Protein AF-A0A381R663-F1 (afdb_monomer_lite)

Radius of gyration: 41.01 Å; chains: 1; bounding box: 76×110×92 Å

Foldseek 3Di:
DVVLVVVLVVLLQVLQVVLLVVCQPPVFDDCQLAQDPVLLVVLLVVVLVVLVVQLVVLVVQLVVCVVVVDDPVSNVVSVVSNVVSVVVNVVSVVCVVVQDDFPPGRQDDGTCSDPSPVSGDVVSVVSVPDDDDDDDPVPVVVVVVVVVVVVVVCQQCDPPDPVSNVVCVVCVVVCVPPDDPPPDDPVNVVVSVVSSVVSSVNSSVVSCCVRVVVVDPCVVVPDPCVVCVVCPVVVVCCCCVPVVVVVVVVVVVCCVCPVVVVVVVVVVVVVVVVVVVVVLPPVDVVSVVVVVVVVVVVVVVVVVVVVPD

Organism: NCBI:txid408172

Sequence (309 aa):
PLLWAVGLVTAVLTAFYMTRQVVLTFFGRGRFADPRPAEVEAAWEARLAEVDATVEAAEQTVAAETDNGQPAEGLEAAEQALAVARAEQATLRTAADARPEPSGLALEAAPDVGPVADALPAEVAVRAEHHPHESPRSMTLPLVVLAALSMVGGLVQLPFSSTTKRLEHWLEPTLFHNEVHLTIGAGTLWILAVVAVLGGVVGIGVAVAAYAARRVDHRLFEQPVLADAWRLDRAVSRFMGGLGRAGFEAVARFDEAVVDGAVDGVATLVRKEAGLLRRFHNGLVRTYAVGIGVGAVGLVAWFLSRSSF

pLDDT: mean 87.42, std 9.07, range [55.03, 97.19]

Secondary structure (DSSP, 8-state):
-HHHHHHHHHHHHHHHHHHHHHIIIIISPP-TTSPPHHHHHHHHHHHHHHHHHHHHHHHHHHHHHHHTT--HHHHHHHHHHHHHHHHHHHHHHHHHHTPPPPPSSTTSSS---GGGGGGS-HHHHHHHH----PPPHHHHHHHHHHHHHHHHHHHHT-TT-GGG-HHHHHHGGGTTT--------HHHHHHHHHHHHHHHHHHHHHHIIIIIS--S-GGGT--HHHHTGGGHHHHHHHIIIIIIHHHHHHHHHHIIIIIIHHHHHHHHHHHHHHHHHHHH--S-HHHHHHHHHHHHHHHHHHHHHHH--

Structure (mmCIF, N/CA/C/O backbone):
data_AF-A0A381R663-F1
#
_entry.id   AF-A0A381R663-F1
#
loop_
_atom_site.group_PDB
_atom_site.id
_atom_site.type_symbol
_atom_site.label_atom_id
_atom_site.label_alt_id
_atom_site.label_comp_id
_atom_site.label_asym_id
_atom_site.label_entity_id
_atom_site.label_seq_id
_atom_site.pdbx_PDB_ins_code
_atom_site.Cartn_x
_atom_site.Cartn_y
_atom_site.Cartn_z
_atom_site.occupancy
_atom_site.B_iso_or_equiv
_atom_site.auth_seq_id
_atom_site.auth_comp_id
_atom_site.auth_asym_id
_atom_site.auth_atom_id
_atom_site.pdbx_PDB_model_num
ATOM 1 N N . PRO A 1 1 ? 5.694 19.074 -28.918 1.00 78.38 1 PRO A N 1
ATOM 2 C CA . PRO A 1 1 ? 5.176 19.975 -27.851 1.00 78.38 1 PRO A CA 1
ATOM 3 C C . PRO A 1 1 ? 4.533 19.203 -26.688 1.00 78.38 1 PRO A C 1
ATOM 5 O O . PRO A 1 1 ? 4.872 19.474 -25.545 1.00 78.38 1 PRO A O 1
ATOM 8 N N . LEU A 1 2 ? 3.669 18.216 -26.973 1.00 89.50 2 LEU A N 1
ATOM 9 C CA . LEU A 1 2 ? 2.982 17.424 -25.943 1.00 89.50 2 LEU A CA 1
ATOM 10 C C . LEU A 1 2 ? 3.947 16.690 -24.997 1.00 89.50 2 LEU A C 1
ATOM 12 O O . LEU A 1 2 ? 3.818 16.819 -23.789 1.00 89.50 2 LEU A O 1
ATOM 16 N N . LEU A 1 3 ? 4.958 15.996 -25.533 1.00 86.44 3 LEU A N 1
ATOM 17 C CA . LEU A 1 3 ? 5.951 15.274 -24.721 1.00 86.44 3 LEU A CA 1
ATOM 18 C C . LEU A 1 3 ? 6.711 16.189 -23.747 1.00 86.44 3 LEU A C 1
ATOM 20 O O . LEU A 1 3 ? 6.969 15.801 -22.614 1.00 86.44 3 LEU A O 1
ATOM 24 N N . TRP A 1 4 ? 7.020 17.419 -24.163 1.00 84.06 4 TRP A N 1
ATOM 25 C CA . TRP A 1 4 ? 7.682 18.406 -23.305 1.00 84.06 4 TRP A CA 1
ATOM 26 C C . TRP A 1 4 ? 6.771 18.898 -22.181 1.00 84.06 4 TRP A C 1
ATOM 28 O O . TRP A 1 4 ? 7.217 19.033 -21.046 1.00 84.06 4 TRP A O 1
ATOM 38 N N . ALA A 1 5 ? 5.489 19.121 -22.482 1.00 88.19 5 ALA A N 1
ATOM 39 C CA . ALA A 1 5 ? 4.499 19.467 -21.468 1.00 88.19 5 ALA A CA 1
ATOM 40 C C . ALA A 1 5 ? 4.319 18.323 -20.459 1.00 88.19 5 ALA A C 1
ATOM 42 O O . ALA A 1 5 ? 4.321 18.571 -19.257 1.00 88.19 5 ALA A O 1
ATOM 43 N N . VAL A 1 6 ? 4.247 17.075 -20.936 1.00 92.88 6 VAL A N 1
ATOM 44 C CA . VAL A 1 6 ? 4.206 15.884 -20.076 1.00 92.88 6 VAL A CA 1
ATOM 45 C C . VAL A 1 6 ? 5.443 15.830 -19.183 1.00 92.88 6 VAL A C 1
ATOM 47 O O . VAL A 1 6 ? 5.293 15.737 -17.973 1.00 92.88 6 VAL A O 1
ATOM 50 N N . GLY A 1 7 ? 6.648 15.979 -19.741 1.00 90.00 7 GLY A N 1
ATOM 51 C CA . GLY A 1 7 ? 7.889 15.975 -18.961 1.00 90.00 7 GLY A CA 1
ATOM 52 C C . GLY A 1 7 ? 7.934 17.065 -17.886 1.00 90.00 7 GLY A C 1
ATOM 53 O O . GLY A 1 7 ? 8.331 16.791 -16.755 1.00 90.00 7 GLY A O 1
ATOM 54 N N . LEU A 1 8 ? 7.470 18.279 -18.201 1.00 91.56 8 LEU A N 1
ATOM 55 C CA . LEU A 1 8 ? 7.374 19.368 -17.226 1.00 91.56 8 LEU A CA 1
ATOM 56 C C . LEU A 1 8 ? 6.389 19.035 -16.099 1.00 91.56 8 LEU A C 1
ATOM 58 O O . LEU A 1 8 ? 6.730 19.185 -14.928 1.00 91.56 8 LEU A O 1
ATOM 62 N N . VAL A 1 9 ? 5.192 18.552 -16.441 1.00 93.88 9 VAL A N 1
ATOM 63 C CA . VAL A 1 9 ? 4.183 18.131 -15.457 1.00 93.88 9 VAL A CA 1
ATOM 64 C C . VAL A 1 9 ? 4.737 17.019 -14.569 1.00 93.88 9 VAL A C 1
ATOM 66 O O . VAL A 1 9 ? 4.636 17.104 -13.348 1.00 93.88 9 VAL A O 1
ATOM 69 N N . THR A 1 10 ? 5.390 16.016 -15.156 1.00 93.12 10 THR A N 1
ATOM 70 C CA . THR A 1 10 ? 6.042 14.934 -14.414 1.00 93.12 10 THR A CA 1
ATOM 71 C C . THR A 1 10 ? 7.112 15.470 -13.468 1.00 93.12 10 THR A C 1
ATOM 73 O O . THR A 1 10 ? 7.153 15.040 -12.319 1.00 93.12 10 THR A O 1
ATOM 76 N N . ALA A 1 11 ? 7.943 16.426 -13.891 1.00 92.75 11 ALA A N 1
ATOM 77 C CA . ALA A 1 11 ? 8.962 17.029 -13.034 1.00 92.75 11 ALA A CA 1
ATOM 78 C C . ALA A 1 11 ? 8.348 17.782 -11.841 1.00 92.75 11 ALA A C 1
ATOM 80 O O . ALA A 1 11 ? 8.788 17.585 -10.708 1.00 92.75 11 ALA A O 1
ATOM 81 N N . VAL A 1 12 ? 7.297 18.582 -12.071 1.00 95.50 12 VAL A N 1
ATOM 82 C CA . VAL A 1 12 ? 6.577 19.296 -11.000 1.00 95.50 12 VAL A CA 1
ATOM 83 C C . VAL A 1 12 ? 5.962 18.312 -10.007 1.00 95.50 12 VAL A C 1
ATOM 85 O O . VAL A 1 12 ? 6.152 18.462 -8.801 1.00 95.50 12 VAL A O 1
ATOM 88 N N . LEU A 1 13 ? 5.267 17.282 -10.501 1.00 94.00 13 LEU A N 1
ATOM 89 C CA . LEU A 1 13 ? 4.664 16.248 -9.659 1.00 94.00 13 LEU A CA 1
ATOM 90 C C . LEU A 1 13 ? 5.725 15.474 -8.873 1.00 94.00 13 LEU A C 1
ATOM 92 O O . LEU A 1 13 ? 5.552 15.244 -7.681 1.00 94.00 13 LEU A O 1
ATOM 96 N N . THR A 1 14 ? 6.840 15.116 -9.512 1.00 94.62 14 THR A N 1
ATOM 97 C CA . THR A 1 14 ? 7.948 14.409 -8.856 1.00 94.62 14 THR A CA 1
ATOM 98 C C . THR A 1 14 ? 8.511 15.245 -7.715 1.00 94.62 14 THR A C 1
ATOM 100 O O . THR A 1 14 ? 8.628 14.756 -6.595 1.00 94.62 14 THR A O 1
ATOM 103 N N . ALA A 1 15 ? 8.804 16.521 -7.970 1.00 96.12 15 ALA A N 1
ATOM 104 C CA . ALA A 1 15 ? 9.295 17.432 -6.947 1.00 96.12 15 ALA A CA 1
ATOM 105 C C . ALA A 1 15 ? 8.288 17.578 -5.793 1.00 96.12 15 ALA A C 1
ATOM 107 O O . ALA A 1 15 ? 8.661 17.422 -4.633 1.00 96.12 15 ALA A O 1
ATOM 108 N N . PHE A 1 16 ? 7.004 17.774 -6.107 1.00 95.75 16 PHE A N 1
ATOM 109 C CA . PHE A 1 16 ? 5.931 17.858 -5.117 1.00 95.75 16 PHE A CA 1
ATOM 110 C C . PHE A 1 16 ? 5.843 16.601 -4.235 1.00 95.75 16 PHE A C 1
ATOM 112 O O . PHE A 1 16 ? 5.869 16.709 -3.009 1.00 95.75 16 PHE A O 1
ATOM 119 N N . TYR A 1 17 ? 5.785 15.403 -4.827 1.00 92.75 17 TYR A N 1
ATOM 120 C CA . TYR A 1 17 ? 5.630 14.154 -4.072 1.00 92.75 17 TYR A CA 1
ATOM 121 C C . TYR A 1 17 ? 6.888 13.764 -3.289 1.00 92.75 17 TYR A C 1
ATOM 123 O O . TYR A 1 17 ? 6.767 13.289 -2.159 1.00 92.75 17 TYR A O 1
ATOM 131 N N . MET A 1 18 ? 8.087 14.021 -3.823 1.00 95.81 18 MET A N 1
ATOM 132 C CA . MET A 1 18 ? 9.336 13.798 -3.086 1.00 95.81 18 MET A CA 1
ATOM 133 C C . MET A 1 18 ? 9.442 14.741 -1.885 1.00 95.81 18 MET A C 1
ATOM 135 O O . MET A 1 18 ? 9.766 14.305 -0.781 1.00 95.81 18 MET A O 1
ATOM 139 N N . THR A 1 19 ? 9.097 16.022 -2.053 1.00 95.38 19 THR A N 1
ATOM 140 C CA . THR A 1 19 ? 9.050 16.969 -0.933 1.00 95.38 19 THR A CA 1
ATOM 141 C C . THR A 1 19 ? 7.975 16.595 0.077 1.00 95.38 19 THR A C 1
ATOM 143 O O . THR A 1 19 ? 8.258 16.609 1.270 1.00 95.38 19 THR A O 1
ATOM 146 N N . ARG A 1 20 ? 6.778 16.190 -0.365 1.00 92.56 20 ARG A N 1
ATOM 147 C CA . ARG A 1 20 ? 5.730 15.657 0.519 1.00 92.56 20 ARG A CA 1
ATOM 148 C C . ARG A 1 20 ? 6.262 14.499 1.361 1.00 92.56 20 ARG A C 1
ATOM 150 O O . ARG A 1 20 ? 6.069 14.505 2.571 1.00 92.56 20 ARG A O 1
ATOM 157 N N . GLN A 1 21 ? 6.946 13.529 0.751 1.00 91.50 21 GLN A N 1
ATOM 158 C CA . GLN A 1 21 ? 7.517 12.391 1.473 1.00 91.50 21 GLN A CA 1
ATOM 159 C C . GLN A 1 21 ? 8.533 12.844 2.528 1.00 91.50 21 GLN A C 1
ATOM 161 O O . GLN A 1 21 ? 8.458 12.398 3.671 1.00 91.50 21 GLN A O 1
ATOM 166 N N . VAL A 1 22 ? 9.448 13.752 2.179 1.00 92.50 22 VAL A N 1
ATOM 167 C CA . VAL A 1 22 ? 10.440 14.300 3.121 1.00 92.50 22 VAL A CA 1
ATOM 168 C C . VAL A 1 22 ? 9.756 15.035 4.273 1.00 92.50 22 VAL A C 1
ATOM 170 O O . VAL A 1 22 ? 10.073 14.778 5.433 1.00 92.50 22 VAL A O 1
ATOM 173 N N . VAL A 1 23 ? 8.788 15.904 3.972 1.00 90.81 23 VAL A N 1
ATOM 174 C CA . VAL A 1 23 ? 8.034 16.656 4.982 1.00 90.81 23 VAL A CA 1
ATOM 175 C C . VAL A 1 23 ? 7.303 15.711 5.926 1.00 90.81 23 VAL A C 1
ATOM 177 O O . VAL A 1 23 ? 7.474 15.823 7.133 1.00 90.81 23 VAL A O 1
ATOM 180 N N . LEU A 1 24 ? 6.557 14.738 5.403 1.00 86.75 24 LEU A N 1
ATOM 181 C CA . LEU A 1 24 ? 5.811 13.789 6.230 1.00 86.75 24 LEU A CA 1
ATOM 182 C C . LEU A 1 24 ? 6.717 12.880 7.070 1.00 86.75 24 LEU A C 1
ATOM 184 O O . LEU A 1 24 ? 6.331 12.506 8.171 1.00 86.75 24 LEU A O 1
ATOM 188 N N . THR A 1 25 ? 7.905 12.532 6.569 1.00 86.44 25 THR A N 1
ATOM 189 C CA . THR A 1 25 ? 8.815 11.601 7.257 1.00 86.44 25 THR A CA 1
ATOM 190 C C . THR A 1 25 ? 9.640 12.288 8.343 1.00 86.44 25 THR A C 1
ATOM 192 O O . THR A 1 25 ? 9.803 11.726 9.421 1.00 86.44 25 THR A O 1
ATOM 195 N N . PHE A 1 26 ? 10.171 13.484 8.069 1.00 86.12 26 PHE A N 1
ATOM 196 C CA . PHE A 1 26 ? 11.136 14.150 8.954 1.00 86.12 26 PHE A CA 1
ATOM 197 C C . PHE A 1 26 ? 10.559 15.330 9.734 1.00 86.12 26 PHE A C 1
ATOM 199 O O . PHE A 1 26 ? 11.047 15.637 10.816 1.00 86.12 26 PHE A O 1
ATOM 206 N N . PHE A 1 27 ? 9.544 16.002 9.190 1.00 84.81 27 PHE A N 1
ATOM 207 C CA . PHE A 1 27 ? 8.949 17.204 9.785 1.00 84.81 27 PHE A CA 1
ATOM 208 C C . PHE A 1 27 ? 7.501 16.984 10.254 1.00 84.81 27 PHE A C 1
ATOM 210 O O . PHE A 1 27 ? 6.912 17.870 10.872 1.00 84.81 27 PHE A O 1
ATOM 217 N N . GLY A 1 28 ? 6.917 15.824 9.946 1.00 79.12 28 GLY A N 1
ATOM 218 C CA . GLY A 1 28 ? 5.598 15.403 10.406 1.00 79.12 28 GLY A CA 1
ATOM 219 C C . GLY A 1 28 ? 5.619 14.869 11.838 1.00 79.12 28 GLY A C 1
ATOM 220 O O . GLY A 1 28 ? 6.676 14.688 12.446 1.00 79.12 28 GLY A O 1
ATOM 221 N N . ARG A 1 29 ? 4.433 14.588 12.389 1.00 82.38 29 ARG A N 1
ATOM 222 C CA . ARG A 1 29 ? 4.320 13.947 13.702 1.00 82.38 29 ARG A CA 1
ATOM 223 C C . ARG A 1 29 ? 4.764 12.485 13.604 1.00 82.38 29 ARG A C 1
ATOM 225 O O . ARG A 1 29 ? 4.356 11.759 12.698 1.00 82.38 29 ARG A O 1
ATOM 232 N N . GLY A 1 30 ? 5.562 12.031 14.569 1.00 76.81 30 GLY A N 1
ATOM 233 C CA . GLY A 1 30 ? 5.900 10.617 14.705 1.00 76.81 30 GLY A CA 1
ATOM 234 C C . GLY A 1 30 ? 4.651 9.778 14.986 1.00 76.81 30 GLY A C 1
ATOM 235 O O . GLY A 1 30 ? 3.985 9.991 15.994 1.00 76.81 30 GLY A O 1
ATOM 236 N N . ARG A 1 31 ? 4.350 8.826 14.096 1.00 78.06 31 ARG A N 1
ATOM 237 C CA . ARG A 1 31 ? 3.174 7.933 14.167 1.00 78.06 31 ARG A CA 1
ATOM 238 C C . ARG A 1 31 ? 3.458 6.543 14.744 1.00 78.06 31 ARG A C 1
ATOM 240 O O . ARG A 1 31 ? 2.600 5.672 14.722 1.00 78.06 31 ARG A O 1
ATOM 247 N N . PHE A 1 32 ? 4.692 6.284 15.171 1.00 78.19 32 PHE A N 1
ATOM 248 C CA . PHE A 1 32 ? 5.136 4.940 15.570 1.00 78.19 32 PHE A CA 1
ATOM 249 C C . PHE A 1 32 ? 4.367 4.392 16.785 1.00 78.19 32 PHE A C 1
ATOM 251 O O . PHE A 1 32 ? 4.173 3.180 16.899 1.00 78.19 32 PHE A O 1
ATOM 258 N N . ALA A 1 33 ? 3.898 5.293 17.647 1.00 81.69 33 ALA A N 1
ATOM 259 C CA . ALA A 1 33 ? 3.114 4.993 18.836 1.00 81.69 33 ALA A CA 1
ATOM 260 C C . ALA A 1 33 ? 1.595 5.063 18.611 1.00 81.69 33 ALA A C 1
ATOM 262 O O . ALA A 1 33 ? 0.839 4.782 19.535 1.00 81.69 33 ALA A O 1
ATOM 263 N N . ASP A 1 34 ? 1.137 5.429 17.410 1.00 85.75 34 ASP A N 1
ATOM 264 C CA . ASP A 1 34 ? -0.294 5.577 17.173 1.00 85.75 34 ASP A CA 1
ATOM 265 C C . ASP A 1 34 ? -1.001 4.209 17.226 1.00 85.75 34 ASP A C 1
ATOM 267 O O . ASP A 1 34 ? -0.476 3.212 16.694 1.00 85.75 34 ASP A O 1
ATOM 271 N N . PRO A 1 35 ? -2.205 4.157 17.824 1.00 85.75 35 PRO A N 1
ATOM 272 C CA . PRO A 1 35 ? -3.111 3.025 17.694 1.00 85.75 35 PRO A CA 1
ATOM 273 C C . PRO A 1 35 ? -3.382 2.740 16.216 1.00 85.75 35 PRO A C 1
ATOM 275 O O . PRO A 1 35 ? -3.712 3.640 15.438 1.00 85.75 35 PRO A O 1
ATOM 278 N N . ARG A 1 36 ? -3.229 1.483 15.799 1.00 85.88 36 ARG A N 1
ATOM 279 C CA . ARG A 1 36 ? -3.566 1.081 14.428 1.00 85.88 36 ARG A CA 1
ATOM 280 C C . ARG A 1 36 ? -5.089 1.036 14.278 1.00 85.88 36 ARG A C 1
ATOM 282 O O . ARG A 1 36 ? -5.762 0.679 15.239 1.00 85.88 36 ARG A O 1
ATOM 289 N N . PRO A 1 37 ? -5.648 1.268 13.076 1.00 84.19 37 PRO A N 1
ATOM 290 C CA . PRO A 1 37 ? -7.098 1.223 12.871 1.00 84.19 37 PRO A CA 1
ATOM 291 C C . PRO A 1 37 ? -7.751 -0.076 13.363 1.00 84.19 37 PRO A C 1
ATOM 293 O O . PRO A 1 37 ? -8.790 -0.033 14.001 1.00 84.19 37 PRO A O 1
ATOM 296 N N . ALA A 1 38 ? -7.098 -1.222 13.149 1.00 86.12 38 ALA A N 1
ATOM 297 C CA . ALA A 1 38 ? -7.589 -2.513 13.632 1.00 86.12 38 ALA A CA 1
ATOM 298 C C . ALA A 1 38 ? -7.547 -2.658 15.166 1.00 86.12 38 ALA A C 1
ATOM 300 O O . ALA A 1 38 ? -8.394 -3.334 15.733 1.00 86.12 38 ALA A O 1
ATOM 301 N N . GLU A 1 39 ? -6.573 -2.033 15.837 1.00 88.62 39 GLU A N 1
ATOM 302 C CA . GLU A 1 39 ? -6.476 -2.038 17.306 1.00 88.62 39 GLU A CA 1
ATOM 303 C C . GLU A 1 39 ? -7.571 -1.159 17.919 1.00 88.62 39 GLU A C 1
ATOM 305 O O . GLU A 1 39 ? -8.159 -1.525 18.930 1.00 88.62 39 GLU A O 1
ATOM 310 N N . VAL A 1 40 ? -7.866 -0.025 17.276 1.00 88.31 40 VAL A N 1
ATOM 311 C CA . VAL A 1 40 ? -8.973 0.860 17.655 1.00 88.31 40 VAL A CA 1
ATOM 312 C C . VAL A 1 40 ? -10.312 0.159 17.439 1.00 88.31 40 VAL A C 1
ATOM 314 O O . VAL A 1 40 ? -11.149 0.191 18.334 1.00 88.31 40 VAL A O 1
ATOM 317 N N . GLU A 1 41 ? -10.506 -0.516 16.302 1.00 88.69 41 GLU A N 1
ATOM 318 C CA . GLU A 1 41 ? -11.746 -1.256 16.035 1.00 88.69 41 GLU A CA 1
ATOM 319 C C . GLU A 1 41 ? -11.953 -2.384 17.047 1.00 88.69 41 GLU A C 1
ATOM 321 O O . GLU A 1 41 ? -13.025 -2.488 17.633 1.00 88.69 41 GLU A O 1
ATOM 326 N N . ALA A 1 42 ? -10.908 -3.162 17.340 1.00 89.94 42 ALA A N 1
ATOM 327 C CA . ALA A 1 42 ? -10.975 -4.207 18.356 1.00 89.94 42 ALA A CA 1
ATOM 328 C C . ALA A 1 42 ? -11.286 -3.644 19.756 1.00 89.94 42 ALA A C 1
ATOM 330 O O . ALA A 1 42 ? -12.037 -4.261 20.508 1.00 89.94 42 ALA A O 1
ATOM 331 N N . ALA A 1 43 ? -10.747 -2.471 20.109 1.00 91.06 43 ALA A N 1
ATOM 332 C CA . ALA A 1 43 ? -11.055 -1.804 21.375 1.00 91.06 43 ALA A CA 1
ATOM 333 C C . ALA A 1 43 ? -12.522 -1.338 21.441 1.00 91.06 43 ALA A C 1
ATOM 335 O O . ALA A 1 43 ? -13.162 -1.475 22.484 1.00 91.06 43 ALA A O 1
ATOM 336 N N . TRP A 1 44 ? -13.078 -0.843 20.330 1.00 91.25 44 TRP A N 1
ATOM 337 C CA . TRP A 1 44 ? -14.505 -0.527 20.216 1.00 91.25 44 TRP A CA 1
ATOM 338 C C . TRP A 1 44 ? -15.389 -1.765 20.332 1.00 91.25 44 TRP A C 1
ATOM 340 O O . TRP A 1 44 ? -16.336 -1.749 21.115 1.00 91.25 44 TRP A O 1
ATOM 350 N N . GLU A 1 45 ? -15.071 -2.840 19.610 1.00 91.44 45 GLU A N 1
ATOM 351 C CA . GLU A 1 45 ? -15.800 -4.110 19.690 1.00 91.44 45 GLU A CA 1
ATOM 352 C C . GLU A 1 45 ? -15.785 -4.671 21.117 1.00 91.44 45 GLU A C 1
ATOM 354 O O . GLU A 1 45 ? -16.831 -5.044 21.647 1.00 91.44 45 GLU A O 1
ATOM 359 N N . ALA A 1 46 ? -14.620 -4.665 21.772 1.00 92.00 46 ALA A N 1
ATOM 360 C CA . ALA A 1 46 ? -14.473 -5.128 23.146 1.00 92.00 46 ALA A CA 1
ATOM 361 C C . ALA A 1 46 ? -15.286 -4.277 24.133 1.00 92.00 46 ALA A C 1
ATOM 363 O O . ALA A 1 46 ? -15.997 -4.829 24.973 1.00 92.00 46 ALA A O 1
ATOM 364 N N . ARG A 1 47 ? -15.229 -2.943 24.018 1.00 93.06 47 ARG A N 1
ATOM 365 C CA . ARG A 1 47 ? -15.955 -2.042 24.922 1.00 93.06 47 ARG A CA 1
ATOM 366 C C . ARG A 1 47 ? -17.469 -2.119 24.723 1.00 93.06 47 ARG A C 1
ATOM 368 O O . ARG A 1 47 ? -18.211 -2.078 25.700 1.00 93.06 47 ARG A O 1
ATOM 375 N N . LEU A 1 48 ? -17.938 -2.261 23.482 1.00 93.44 48 LEU A N 1
ATOM 376 C CA . LEU A 1 48 ? -19.358 -2.472 23.189 1.00 93.44 48 LEU A CA 1
ATOM 377 C C . LEU A 1 48 ? -19.850 -3.810 23.750 1.00 93.44 48 LEU A C 1
ATOM 379 O O . LEU A 1 48 ? -20.901 -3.841 24.383 1.00 93.44 48 LEU A O 1
ATOM 383 N N . ALA A 1 49 ? -19.074 -4.886 23.590 1.00 93.88 49 ALA A N 1
ATOM 384 C CA . ALA A 1 49 ? -19.408 -6.192 24.154 1.00 93.88 49 ALA A CA 1
ATOM 385 C C . ALA A 1 49 ? -19.455 -6.172 25.692 1.00 93.88 49 ALA A C 1
ATOM 387 O O . ALA A 1 49 ? -20.338 -6.783 26.289 1.00 93.88 49 ALA A O 1
ATOM 388 N N . GLU A 1 50 ? -18.535 -5.449 26.338 1.00 93.81 50 GLU A N 1
ATOM 389 C CA . GLU A 1 50 ? -18.529 -5.271 27.791 1.00 93.81 50 GLU A CA 1
ATOM 390 C C . GLU A 1 50 ? -19.796 -4.557 28.273 1.00 93.81 50 GLU A C 1
ATOM 392 O O . GLU A 1 50 ? -20.452 -5.034 29.195 1.00 93.81 50 GLU A O 1
ATOM 397 N N . VAL A 1 51 ? -20.175 -3.445 27.635 1.00 94.75 51 VAL A N 1
ATOM 398 C CA . VAL A 1 51 ? -21.370 -2.685 28.028 1.00 94.75 51 VAL A CA 1
ATOM 399 C C . VAL A 1 51 ? -22.667 -3.440 27.709 1.00 94.75 51 VAL A C 1
ATOM 401 O O . VAL A 1 51 ? -23.631 -3.368 28.468 1.00 94.75 51 VAL A O 1
ATOM 404 N N . ASP A 1 52 ? -22.709 -4.210 26.623 1.00 95.75 52 ASP A N 1
ATOM 405 C CA . ASP A 1 52 ? -23.845 -5.092 26.344 1.00 95.75 52 ASP A CA 1
ATOM 406 C C . ASP A 1 52 ? -23.980 -6.175 27.435 1.00 95.75 52 ASP A C 1
ATOM 408 O O . ASP A 1 52 ? -25.086 -6.425 27.918 1.00 95.75 52 ASP A O 1
ATOM 412 N N . ALA A 1 53 ? -22.862 -6.741 27.904 1.00 95.19 53 ALA A N 1
ATOM 413 C CA . ALA A 1 53 ? -22.853 -7.706 29.001 1.00 95.19 53 ALA A CA 1
ATOM 414 C C . ALA A 1 53 ? -23.244 -7.088 30.358 1.00 95.19 53 ALA A C 1
ATOM 416 O O . ALA A 1 53 ? -23.920 -7.748 31.150 1.00 95.19 53 ALA A O 1
ATOM 417 N N . THR A 1 54 ? -22.865 -5.834 30.651 1.00 95.62 54 THR A N 1
ATOM 418 C CA . THR A 1 54 ? -23.291 -5.159 31.895 1.00 95.62 54 THR A CA 1
ATOM 419 C C . THR A 1 54 ? -24.789 -4.876 31.904 1.00 95.62 54 THR A C 1
ATOM 421 O O . THR A 1 54 ? -25.428 -5.046 32.944 1.00 95.62 54 THR A O 1
ATOM 424 N N . VAL A 1 55 ? -25.372 -4.506 30.758 1.00 96.56 55 VAL A N 1
ATOM 425 C CA . VAL A 1 55 ? -26.828 -4.367 30.613 1.00 96.56 55 VAL A CA 1
ATOM 426 C C . VAL A 1 55 ? -27.517 -5.717 30.798 1.00 96.56 55 VAL A C 1
ATOM 428 O O . VAL A 1 55 ? -28.451 -5.796 31.591 1.00 96.56 55 VAL A O 1
ATOM 431 N N . GLU A 1 56 ? -27.044 -6.784 30.147 1.00 96.06 56 GLU A N 1
ATOM 432 C CA . GLU A 1 56 ? -27.630 -8.126 30.284 1.00 96.06 56 GLU A CA 1
ATOM 433 C C . GLU A 1 56 ? -27.586 -8.625 31.741 1.00 96.06 56 GLU A C 1
ATOM 435 O O . GLU A 1 56 ? -28.587 -9.110 32.270 1.00 96.06 56 GLU A O 1
ATOM 440 N N . ALA A 1 57 ? -26.459 -8.439 32.436 1.00 95.12 57 ALA A N 1
ATOM 441 C CA . ALA A 1 57 ? -26.324 -8.790 33.849 1.00 95.12 57 ALA A CA 1
ATOM 442 C C . ALA A 1 57 ? -27.270 -7.976 34.754 1.00 95.12 57 ALA A C 1
ATOM 444 O O . ALA A 1 57 ? -27.861 -8.517 35.696 1.00 95.12 57 ALA A O 1
ATOM 445 N N . ALA A 1 58 ? -27.453 -6.684 34.467 1.00 94.12 58 ALA A N 1
ATOM 446 C CA . ALA A 1 58 ? -28.398 -5.840 35.192 1.00 94.12 58 ALA A CA 1
ATOM 447 C C . ALA A 1 58 ? -29.858 -6.259 34.930 1.00 94.12 58 ALA A C 1
ATOM 449 O O . ALA A 1 58 ? -30.654 -6.309 35.867 1.00 94.12 58 ALA A O 1
ATOM 450 N N . GLU A 1 59 ? -30.211 -6.637 33.696 1.00 95.06 59 GLU A N 1
ATOM 451 C CA . GLU A 1 59 ? -31.539 -7.166 33.348 1.00 95.06 59 GLU A CA 1
ATOM 452 C C . GLU A 1 59 ? -31.839 -8.483 34.071 1.00 95.06 59 GLU A C 1
ATOM 454 O O . GLU A 1 59 ? -32.928 -8.645 34.625 1.00 95.06 59 GLU A O 1
ATOM 459 N N . GLN A 1 60 ? -30.865 -9.396 34.135 1.00 93.62 60 GLN A N 1
ATOM 460 C CA . GLN A 1 60 ? -30.980 -10.644 34.895 1.00 93.62 60 GLN A CA 1
ATOM 461 C C . GLN A 1 60 ? -31.171 -10.385 36.396 1.00 93.62 60 GLN A C 1
ATOM 463 O O . GLN A 1 60 ? -31.962 -11.073 37.040 1.00 93.62 60 GLN A O 1
ATOM 468 N N . THR A 1 61 ? -30.495 -9.372 36.946 1.00 91.81 61 THR A N 1
ATOM 469 C CA . THR A 1 61 ? -30.631 -8.983 38.359 1.00 91.81 61 THR A CA 1
ATOM 470 C C . THR A 1 61 ? -32.034 -8.447 38.655 1.00 91.81 61 THR A C 1
ATOM 472 O O . THR A 1 61 ? -32.668 -8.896 39.606 1.00 91.81 61 THR A O 1
ATOM 475 N N . VAL A 1 62 ? -32.567 -7.556 37.809 1.00 91.75 62 VAL A N 1
ATOM 476 C CA . VAL A 1 62 ? -33.949 -7.053 37.938 1.00 91.75 62 VAL A CA 1
ATOM 477 C C . VAL A 1 62 ? -34.965 -8.196 37.838 1.00 91.75 62 VAL A C 1
ATOM 479 O O . VAL A 1 62 ? -35.899 -8.262 38.638 1.00 91.75 62 VAL A O 1
ATOM 482 N N . ALA A 1 6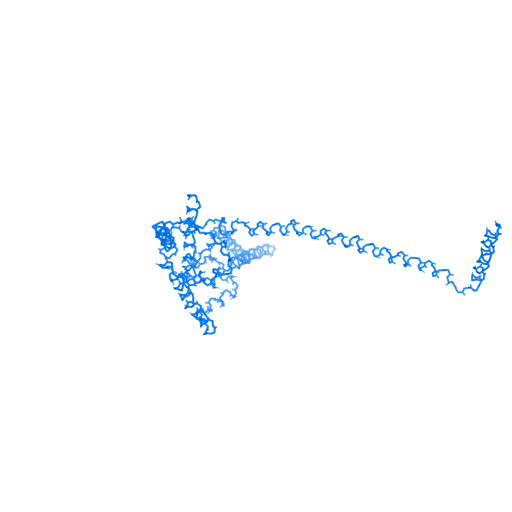3 ? -34.778 -9.126 36.895 1.00 90.94 63 ALA A N 1
ATOM 483 C CA . ALA A 1 63 ? -35.652 -10.287 36.747 1.00 90.94 63 ALA A CA 1
ATOM 484 C C . ALA A 1 63 ? -35.633 -11.191 37.994 1.00 90.94 63 ALA A C 1
ATOM 486 O O . ALA A 1 63 ? -36.693 -11.619 38.449 1.00 90.94 63 ALA A O 1
ATOM 487 N N . ALA A 1 64 ? -34.454 -11.435 38.574 1.00 88.62 64 ALA A N 1
ATOM 488 C CA . ALA A 1 64 ? -34.299 -12.246 39.780 1.00 88.62 64 ALA A CA 1
ATOM 489 C C . ALA A 1 64 ? -34.961 -11.609 41.015 1.00 88.62 64 ALA A C 1
ATOM 491 O O . ALA A 1 64 ? -35.677 -12.294 41.744 1.00 88.62 64 ALA A O 1
ATOM 492 N N . GLU A 1 65 ? -34.775 -10.304 41.229 1.00 86.38 65 GLU A N 1
ATOM 493 C CA . GLU A 1 65 ? -35.403 -9.567 42.339 1.00 86.38 65 GLU A CA 1
ATOM 494 C C . GLU A 1 65 ? -36.936 -9.518 42.200 1.00 86.38 65 GLU A C 1
ATOM 496 O O . GLU A 1 65 ? -37.660 -9.611 43.196 1.00 86.38 65 GLU A O 1
ATOM 501 N N . THR A 1 66 ? -37.438 -9.445 40.960 1.00 85.81 66 THR A N 1
ATOM 502 C CA . THR A 1 66 ? -38.878 -9.486 40.652 1.00 85.81 66 THR A CA 1
ATOM 503 C C . THR A 1 66 ? -39.494 -10.851 40.979 1.00 85.81 66 THR A C 1
ATOM 505 O O . THR A 1 66 ? -40.586 -10.909 41.545 1.00 85.81 66 THR A O 1
ATOM 508 N N . ASP A 1 67 ? -38.807 -11.949 40.645 1.00 84.56 67 ASP A N 1
ATOM 509 C CA . ASP A 1 67 ? -39.303 -13.321 40.850 1.00 84.56 67 ASP A CA 1
ATOM 510 C C . ASP A 1 67 ? -39.211 -13.770 42.324 1.00 84.56 67 ASP A C 1
ATOM 512 O O . ASP A 1 67 ? -40.092 -14.462 42.832 1.00 84.56 67 ASP A O 1
ATOM 516 N N . ASN A 1 68 ? -38.187 -13.315 43.057 1.00 77.75 68 ASN A N 1
ATOM 517 C CA . ASN A 1 68 ? -37.969 -13.677 44.464 1.00 77.75 68 ASN A CA 1
ATOM 518 C C . ASN A 1 68 ? -38.860 -12.922 45.471 1.00 77.75 68 ASN A C 1
ATOM 520 O O . ASN A 1 68 ? -38.838 -13.251 46.660 1.00 77.75 68 ASN A O 1
ATOM 524 N N . GLY A 1 69 ? -39.624 -11.908 45.046 1.00 68.62 69 GLY A N 1
ATOM 525 C CA . GLY A 1 69 ? -40.487 -11.122 45.941 1.00 68.62 69 GLY A CA 1
ATOM 526 C C . GLY A 1 69 ? -39.720 -10.377 47.046 1.00 68.62 69 GLY A C 1
ATOM 527 O O . GLY A 1 69 ? -40.216 -10.253 48.169 1.00 68.62 69 GLY A O 1
ATOM 528 N N . GLN A 1 70 ? -38.494 -9.937 46.745 1.00 62.03 70 GLN A N 1
ATOM 529 C CA . GLN A 1 70 ? -37.584 -9.237 47.662 1.00 62.03 70 GLN A CA 1
ATOM 530 C C . GLN A 1 70 ? -38.121 -7.840 48.074 1.00 62.03 70 GLN A C 1
ATOM 532 O O . GLN A 1 70 ? -39.083 -7.345 47.480 1.00 62.03 70 GLN A O 1
ATOM 537 N N . PRO A 1 71 ? -37.571 -7.196 49.130 1.00 68.12 71 PRO A N 1
ATOM 538 C CA . PRO A 1 71 ? -38.040 -5.889 49.605 1.00 68.12 71 PRO A CA 1
ATOM 539 C C . PRO A 1 71 ? -38.023 -4.830 48.493 1.00 68.12 71 PRO A C 1
ATOM 541 O O . PRO A 1 71 ? -37.110 -4.831 47.672 1.00 68.12 71 PRO A O 1
ATOM 544 N N . ALA A 1 72 ? -38.972 -3.884 48.517 1.00 73.06 72 ALA A N 1
ATOM 545 C CA . ALA A 1 72 ? -39.092 -2.819 47.508 1.00 73.06 72 ALA A CA 1
ATOM 546 C C . ALA A 1 72 ? -37.772 -2.059 47.250 1.00 73.06 72 ALA A C 1
ATOM 548 O O . ALA A 1 72 ? -37.472 -1.715 46.112 1.00 73.06 72 ALA A O 1
ATOM 549 N N . GLU A 1 73 ? -36.944 -1.883 48.284 1.00 79.38 73 GLU A N 1
ATOM 550 C CA . GLU A 1 73 ? -35.634 -1.224 48.188 1.00 79.38 73 GLU A CA 1
ATOM 551 C C . GLU A 1 73 ? -34.626 -1.974 47.291 1.00 79.38 73 GLU A C 1
ATOM 553 O O . GLU A 1 73 ? -33.812 -1.339 46.622 1.00 79.38 73 GLU A O 1
ATOM 558 N N . GLY A 1 74 ? -34.672 -3.313 47.249 1.00 80.88 74 GLY A N 1
ATOM 559 C CA . GLY A 1 74 ? -33.767 -4.131 46.429 1.00 80.88 74 GLY A CA 1
ATOM 560 C C . GLY A 1 74 ? -34.091 -4.046 44.937 1.00 80.88 74 GLY A C 1
ATOM 561 O O . GLY A 1 74 ? -33.193 -3.864 44.112 1.00 80.88 74 GLY A O 1
ATOM 562 N N . LEU A 1 75 ? -35.385 -4.078 44.605 1.00 85.94 75 LEU A N 1
ATOM 563 C CA . LEU A 1 75 ? -35.867 -3.917 43.235 1.00 85.94 75 LEU A CA 1
ATOM 564 C C . LEU A 1 75 ? -35.590 -2.503 42.703 1.00 85.94 75 LEU A C 1
ATOM 566 O O . LEU A 1 75 ? -35.075 -2.362 41.597 1.00 85.94 75 LEU A O 1
ATOM 570 N N . GLU A 1 76 ? -35.852 -1.464 43.504 1.00 88.62 76 GLU A N 1
ATOM 571 C CA . GLU A 1 76 ? -35.555 -0.075 43.124 1.00 88.62 76 GLU A CA 1
ATOM 572 C C . GLU A 1 76 ? -34.060 0.133 42.835 1.00 88.62 76 GLU A C 1
ATOM 574 O O . GLU A 1 76 ? -33.702 0.786 41.853 1.00 88.62 76 GLU A O 1
ATOM 579 N N . ALA A 1 77 ? -33.170 -0.452 43.644 1.00 89.88 77 ALA A N 1
ATOM 580 C CA . ALA A 1 77 ? -31.729 -0.386 43.410 1.00 89.88 77 ALA A CA 1
ATOM 581 C C . ALA A 1 77 ? -31.310 -1.112 42.116 1.00 89.88 77 ALA A C 1
ATOM 583 O O . ALA A 1 77 ? -30.480 -0.597 41.361 1.00 89.88 77 ALA A O 1
ATOM 584 N N . ALA A 1 78 ? -31.896 -2.280 41.829 1.00 89.69 78 ALA A N 1
ATOM 585 C CA . ALA A 1 78 ? -31.627 -3.034 40.605 1.00 89.69 78 ALA A CA 1
ATOM 586 C C . ALA A 1 78 ? -32.118 -2.292 39.348 1.00 89.69 78 ALA A C 1
ATOM 588 O O . ALA A 1 78 ? -31.392 -2.202 38.355 1.00 89.69 78 ALA A O 1
ATOM 589 N N . GLU A 1 79 ? -33.312 -1.695 39.394 1.00 92.12 79 GLU A N 1
ATOM 590 C CA . GLU A 1 79 ? -33.852 -0.875 38.303 1.00 92.12 79 GLU A CA 1
ATOM 591 C C . GLU A 1 79 ? -33.000 0.377 38.050 1.00 92.12 79 GLU A C 1
ATOM 593 O O . GLU A 1 79 ? -32.740 0.727 36.895 1.00 92.12 79 GLU A O 1
ATOM 598 N N . GLN A 1 80 ? -32.508 1.026 39.111 1.00 93.88 80 GLN A N 1
ATOM 599 C CA . GLN A 1 80 ? -31.580 2.154 38.997 1.00 93.88 80 GLN A CA 1
ATOM 600 C C . GLN A 1 80 ? -30.255 1.737 38.349 1.00 93.88 80 GLN A C 1
ATOM 602 O O . GLN A 1 80 ? -29.783 2.420 37.439 1.00 93.88 80 GLN A O 1
ATOM 607 N N . ALA A 1 81 ? -29.671 0.609 38.762 1.00 92.62 81 ALA A N 1
ATOM 608 C CA . ALA A 1 81 ? -28.443 0.086 38.164 1.00 92.62 81 ALA A CA 1
ATOM 609 C C . ALA A 1 81 ? -28.622 -0.225 36.667 1.00 92.62 81 ALA A C 1
ATOM 611 O O . ALA A 1 81 ? -27.777 0.145 35.850 1.00 92.62 81 ALA A O 1
ATOM 612 N N . LEU A 1 82 ? -29.757 -0.819 36.287 1.00 94.94 82 LEU A N 1
ATOM 613 C CA . LEU A 1 82 ? -30.107 -1.072 34.890 1.00 94.94 82 LEU A CA 1
ATOM 614 C C . LEU A 1 82 ? -30.290 0.226 34.088 1.00 94.94 82 LEU A C 1
ATOM 616 O O . LEU A 1 82 ? -29.843 0.315 32.943 1.00 94.94 82 LEU A O 1
ATOM 620 N N . ALA A 1 83 ? -30.922 1.247 34.672 1.00 95.75 83 ALA A N 1
ATOM 621 C CA . ALA A 1 83 ? -31.070 2.552 34.033 1.00 95.75 83 ALA A CA 1
ATOM 622 C C . ALA A 1 83 ? -29.709 3.219 33.773 1.00 95.75 83 ALA A C 1
ATOM 624 O O . ALA A 1 83 ? -29.497 3.765 32.688 1.00 95.75 83 ALA A O 1
ATOM 625 N N . VAL A 1 84 ? -28.774 3.125 34.726 1.00 96.38 84 VAL A N 1
ATOM 626 C CA . VAL A 1 84 ? -27.394 3.612 34.568 1.00 96.38 84 VAL A CA 1
ATOM 627 C C . VAL A 1 84 ? -26.669 2.848 33.457 1.00 96.38 84 VAL A C 1
ATOM 629 O O . VAL A 1 84 ? -26.118 3.482 32.558 1.00 96.38 84 VAL A O 1
ATOM 632 N N . ALA A 1 85 ? -26.736 1.512 33.452 1.00 94.81 85 ALA A N 1
ATOM 633 C CA . ALA A 1 85 ? -26.093 0.684 32.428 1.00 94.81 85 ALA A CA 1
ATOM 634 C C . ALA A 1 85 ? -26.620 0.992 31.012 1.00 94.81 85 ALA A C 1
ATOM 636 O O . ALA A 1 85 ? -25.846 1.159 30.070 1.00 94.81 85 ALA A O 1
ATOM 637 N N . ARG A 1 86 ? -27.941 1.160 30.853 1.00 96.06 86 ARG A N 1
ATOM 638 C CA . ARG A 1 86 ? -28.552 1.549 29.568 1.00 96.06 86 ARG A CA 1
ATOM 639 C C . ARG A 1 86 ? -28.161 2.958 29.130 1.00 96.06 86 ARG A C 1
ATOM 641 O O . ARG A 1 86 ? -27.975 3.193 27.937 1.00 96.06 86 ARG A O 1
ATOM 648 N N . ALA A 1 87 ? -28.033 3.897 30.068 1.00 95.50 87 ALA A N 1
ATOM 649 C CA . ALA A 1 87 ? -27.574 5.249 29.761 1.00 95.50 87 ALA A CA 1
ATOM 650 C C . ALA A 1 87 ? -26.114 5.252 29.268 1.00 95.50 87 ALA A C 1
ATOM 652 O O . ALA A 1 87 ? -25.792 5.938 28.293 1.00 95.50 87 ALA A O 1
ATOM 653 N N . GLU A 1 88 ? -25.246 4.449 29.887 1.00 93.31 88 GLU A N 1
ATOM 654 C CA . GLU A 1 88 ? -23.861 4.255 29.446 1.00 93.31 88 GLU A CA 1
ATOM 655 C C . GLU A 1 88 ? -23.801 3.620 28.046 1.00 93.31 88 GLU A C 1
ATOM 657 O O . GLU A 1 88 ? -23.140 4.159 27.157 1.00 93.31 88 GLU A O 1
ATOM 662 N N . GLN A 1 89 ? -24.575 2.555 27.804 1.00 95.06 89 GLN A N 1
ATOM 663 C CA . GLN A 1 89 ? -24.699 1.904 26.492 1.00 95.06 89 GLN A CA 1
ATOM 664 C C . GLN A 1 89 ? -25.146 2.874 25.397 1.00 95.06 89 GLN A C 1
ATOM 666 O O . GLN A 1 89 ? -24.541 2.925 24.325 1.00 95.06 89 GLN A O 1
ATOM 671 N N . ALA A 1 90 ? -26.186 3.670 25.658 1.00 94.44 90 ALA A N 1
ATOM 672 C CA . ALA A 1 90 ? -26.689 4.653 24.704 1.00 94.44 90 ALA A CA 1
ATOM 673 C C . ALA A 1 90 ? -25.627 5.713 24.371 1.00 94.44 90 ALA A C 1
ATOM 675 O O . ALA A 1 90 ? -25.457 6.081 23.205 1.00 94.44 90 ALA A O 1
ATOM 676 N N . THR A 1 91 ? -24.877 6.164 25.379 1.00 93.06 91 THR A N 1
ATOM 677 C CA . THR A 1 91 ? -23.789 7.135 25.210 1.00 93.06 91 THR A CA 1
ATOM 678 C C . THR A 1 91 ? -22.662 6.553 24.360 1.00 93.06 91 THR A C 1
ATOM 680 O O . THR A 1 91 ? -22.216 7.194 23.407 1.00 93.06 91 THR A O 1
ATOM 683 N N . LEU A 1 92 ? -22.237 5.320 24.650 1.00 92.00 92 LEU A N 1
ATOM 684 C CA . LEU A 1 92 ? -21.149 4.662 23.931 1.00 92.00 92 LEU A CA 1
ATOM 685 C C . LEU A 1 92 ? -21.518 4.363 22.473 1.00 92.00 92 LEU A C 1
ATOM 687 O O . LEU A 1 92 ? -20.713 4.615 21.582 1.00 92.00 92 LEU A O 1
ATOM 691 N N . ARG A 1 93 ? -22.745 3.895 22.210 1.00 91.62 93 ARG A N 1
ATOM 692 C CA . ARG A 1 93 ? -23.239 3.663 20.841 1.00 91.62 93 ARG A CA 1
ATOM 693 C C . ARG A 1 93 ? -23.339 4.959 20.042 1.00 91.62 93 ARG A C 1
ATOM 695 O O . ARG A 1 93 ? -22.892 5.004 18.904 1.00 91.62 93 ARG A O 1
ATOM 702 N N . THR A 1 94 ? -23.819 6.037 20.663 1.00 92.38 94 THR A N 1
ATOM 703 C CA . THR A 1 94 ? -23.840 7.365 20.027 1.00 92.38 94 THR A CA 1
ATOM 704 C C . THR A 1 94 ? -22.425 7.835 19.675 1.00 92.38 94 THR A C 1
ATOM 706 O O . THR A 1 94 ? -22.203 8.377 18.594 1.00 92.38 94 THR A O 1
ATOM 709 N N . ALA A 1 95 ? -21.451 7.608 20.563 1.00 89.69 95 ALA A N 1
ATOM 710 C CA . ALA A 1 95 ? -20.051 7.929 20.298 1.00 89.69 95 ALA A CA 1
ATOM 711 C C . ALA A 1 95 ? -19.451 7.059 19.178 1.00 89.69 95 ALA A C 1
ATOM 713 O O . ALA A 1 95 ? -18.698 7.573 18.353 1.00 89.69 95 ALA A O 1
ATOM 714 N N . ALA A 1 96 ? -19.813 5.774 19.117 1.00 87.69 96 ALA A N 1
ATOM 715 C CA . ALA A 1 96 ? -19.401 4.866 18.050 1.00 87.69 96 ALA A CA 1
ATOM 716 C C . ALA A 1 96 ? -19.971 5.288 16.684 1.00 87.69 96 ALA A C 1
ATOM 718 O O . ALA A 1 96 ? -19.248 5.266 15.694 1.00 87.69 96 ALA A O 1
ATOM 719 N N . ASP A 1 97 ? -21.224 5.741 16.623 1.00 87.19 97 ASP A N 1
ATOM 720 C CA . ASP A 1 97 ? -21.847 6.216 15.379 1.00 87.19 97 ASP A CA 1
ATOM 721 C C . ASP A 1 97 ? -21.272 7.562 14.908 1.00 87.19 97 ASP A C 1
ATOM 723 O O . ASP A 1 97 ? -21.143 7.812 13.709 1.00 87.19 97 ASP A O 1
ATOM 727 N N . ALA A 1 98 ? -20.908 8.439 15.847 1.00 86.38 98 ALA A N 1
ATOM 728 C CA . ALA A 1 98 ? -20.342 9.758 15.563 1.00 86.38 98 ALA A CA 1
ATOM 729 C C . ALA A 1 98 ? -18.821 9.742 15.319 1.00 86.38 98 ALA A C 1
ATOM 731 O O . ALA A 1 98 ? -18.222 10.810 15.151 1.00 86.38 98 ALA A O 1
ATOM 732 N N . ARG A 1 99 ? -18.183 8.563 15.325 1.00 79.06 99 ARG A N 1
ATOM 733 C CA . ARG A 1 99 ? -16.724 8.441 15.256 1.00 79.06 99 ARG A CA 1
ATOM 734 C C . ARG A 1 99 ? -16.168 9.075 13.971 1.00 79.06 99 ARG A C 1
ATOM 736 O O . ARG A 1 99 ? -16.605 8.721 12.874 1.00 79.06 99 ARG A O 1
ATOM 743 N N . PRO A 1 100 ? -15.204 10.008 14.066 1.00 71.19 100 PRO A N 1
ATOM 744 C CA . PRO A 1 100 ? -14.545 10.529 12.881 1.00 71.19 100 PRO A CA 1
ATOM 745 C C . PRO A 1 100 ? -13.695 9.428 12.245 1.00 71.19 100 PRO A C 1
ATOM 747 O O . PRO A 1 100 ? -12.950 8.730 12.931 1.00 71.19 100 PRO A O 1
ATOM 750 N N . GLU A 1 101 ? -13.774 9.300 10.920 1.00 67.31 101 GLU A N 1
ATOM 751 C CA . GLU A 1 101 ? -12.836 8.466 10.170 1.00 67.31 101 GLU A CA 1
ATOM 752 C C . GLU A 1 101 ? -11.405 8.935 10.478 1.00 67.31 101 GLU A C 1
ATOM 754 O O . GLU A 1 101 ? -11.098 10.122 10.280 1.00 67.31 101 GLU A O 1
ATOM 759 N N . PRO A 1 102 ? -10.521 8.053 10.979 1.00 62.97 102 PRO A N 1
ATOM 760 C CA . PRO A 1 102 ? -9.169 8.444 11.330 1.00 62.97 102 PRO A CA 1
ATOM 761 C C . PRO A 1 102 ? -8.475 9.000 10.087 1.00 62.97 102 PRO A C 1
ATOM 763 O O . PRO A 1 102 ? -8.410 8.357 9.036 1.00 62.97 102 PRO A O 1
ATOM 766 N N . SER A 1 103 ? -7.953 10.224 10.187 1.00 59.94 103 SER A N 1
ATOM 767 C CA . SER A 1 103 ? -7.236 10.833 9.075 1.00 59.94 103 SER A CA 1
ATOM 768 C C . SER A 1 103 ? -5.998 9.990 8.757 1.00 59.94 103 SER A C 1
ATOM 770 O O . SER A 1 103 ? -5.131 9.766 9.599 1.00 59.94 103 SER A O 1
ATOM 772 N N . GLY A 1 104 ? -5.879 9.524 7.509 1.00 61.81 104 GLY A N 1
ATOM 773 C CA . GLY A 1 104 ? -4.727 8.723 7.064 1.00 61.81 104 GLY A CA 1
ATOM 774 C C . GLY A 1 104 ? -3.380 9.467 7.115 1.00 61.81 104 GLY A C 1
ATOM 775 O O . GLY A 1 104 ? -2.328 8.877 6.862 1.00 61.81 104 GLY A O 1
ATOM 776 N N . LEU A 1 105 ? -3.403 10.762 7.445 1.00 64.25 105 LEU A N 1
ATOM 777 C CA . LEU A 1 105 ? -2.250 11.640 7.557 1.00 64.25 105 LEU A CA 1
ATOM 778 C C . LEU A 1 105 ? -2.058 12.131 8.990 1.00 64.25 105 LEU A C 1
ATOM 780 O O . LEU A 1 105 ? -2.859 12.905 9.511 1.00 64.25 105 LEU A O 1
ATOM 784 N N . ALA A 1 106 ? -0.909 11.798 9.571 1.00 62.00 106 ALA A N 1
ATOM 785 C CA . ALA A 1 106 ? -0.468 12.290 10.876 1.00 62.00 106 ALA A CA 1
ATOM 786 C C . ALA A 1 106 ? 0.082 13.733 10.800 1.00 62.00 106 ALA A C 1
ATOM 788 O O . ALA A 1 106 ? 1.220 14.004 11.187 1.00 62.00 106 ALA A O 1
ATOM 789 N N . LEU A 1 107 ? -0.700 14.664 10.248 1.00 65.69 107 LEU A N 1
ATOM 790 C CA . LEU A 1 107 ? -0.297 16.067 10.137 1.00 65.69 107 LEU A CA 1
ATOM 791 C C . LEU A 1 107 ? -0.593 16.851 11.417 1.00 65.69 107 LEU A C 1
ATOM 793 O O . LEU A 1 107 ? 0.257 17.616 11.856 1.00 65.69 107 LEU A O 1
ATOM 797 N N . GLU A 1 108 ? -1.760 16.678 12.035 1.00 65.06 108 GLU A N 1
ATOM 798 C CA . GLU A 1 108 ? -2.245 17.629 13.047 1.00 65.06 108 GLU A CA 1
ATOM 799 C C . GLU A 1 108 ? -2.132 17.121 14.485 1.00 65.06 108 GLU A C 1
ATOM 801 O O . GLU A 1 108 ? -1.418 17.733 15.278 1.00 65.06 108 GLU A O 1
ATOM 806 N N . ALA A 1 109 ? -2.783 16.004 14.809 1.00 70.00 109 ALA A N 1
ATOM 807 C CA . ALA A 1 109 ? -2.865 15.475 16.168 1.00 70.00 109 ALA A CA 1
ATOM 808 C C . ALA A 1 109 ? -2.715 13.946 16.196 1.00 70.00 109 ALA A C 1
ATOM 810 O O . ALA A 1 109 ? -2.632 13.288 15.150 1.00 70.00 109 ALA A O 1
ATOM 811 N N . ALA A 1 110 ? -2.609 13.390 17.405 1.00 73.62 110 ALA A N 1
ATOM 812 C CA . ALA A 1 110 ? -2.828 11.964 17.616 1.00 73.62 110 ALA A CA 1
ATOM 813 C C . ALA A 1 110 ? -4.256 11.599 17.167 1.00 73.62 110 ALA A C 1
ATOM 815 O O . ALA A 1 110 ? -5.140 12.458 17.254 1.00 73.62 110 ALA A O 1
ATOM 816 N N . PRO A 1 111 ? -4.483 10.378 16.652 1.00 75.88 111 PRO A N 1
ATOM 817 C CA . PRO A 1 111 ? -5.833 9.933 16.337 1.00 75.88 111 PRO A CA 1
ATOM 818 C C . PRO A 1 111 ? -6.698 10.009 17.597 1.00 75.88 111 PRO A C 1
ATOM 820 O O . PRO A 1 111 ? -6.299 9.527 18.658 1.00 75.88 111 PRO A O 1
ATOM 823 N N . ASP A 1 112 ? -7.862 10.642 17.474 1.00 79.19 112 ASP A N 1
ATOM 824 C CA . ASP A 1 112 ? -8.853 10.656 18.542 1.00 79.19 112 ASP A CA 1
ATOM 825 C C . ASP A 1 112 ? -9.494 9.268 18.623 1.00 79.19 112 ASP A C 1
ATOM 827 O O . ASP A 1 112 ? -10.233 8.854 17.731 1.00 79.19 112 ASP A O 1
ATOM 831 N N . VAL A 1 113 ? -9.140 8.526 19.669 1.00 79.94 113 VAL A N 1
ATOM 832 C CA . VAL A 1 113 ? -9.693 7.197 19.955 1.00 79.94 113 VAL A CA 1
ATOM 833 C C . VAL A 1 113 ? -10.954 7.272 20.817 1.00 79.94 113 VAL A C 1
ATOM 835 O O . VAL A 1 113 ? -11.555 6.243 21.105 1.00 79.94 113 VAL A O 1
ATOM 838 N N . GLY A 1 114 ? -11.390 8.470 21.217 1.00 84.56 114 GLY A N 1
ATOM 839 C CA . GLY A 1 114 ? -12.598 8.665 22.006 1.00 84.56 114 GLY A CA 1
ATOM 840 C C . GLY A 1 114 ? -12.577 7.903 23.345 1.00 84.56 114 GLY A C 1
ATOM 841 O O . GLY A 1 114 ? -11.527 7.791 23.981 1.00 84.56 114 GLY A O 1
ATOM 842 N N . PRO A 1 115 ? -13.727 7.372 23.803 1.00 85.88 115 PRO A N 1
ATOM 843 C CA . PRO A 1 115 ? -13.864 6.747 25.121 1.00 85.88 115 PRO A CA 1
ATOM 844 C C . PRO A 1 115 ? -13.166 5.385 25.254 1.00 85.88 115 PRO A C 1
ATOM 846 O O . PRO A 1 115 ? -13.131 4.835 26.350 1.00 85.88 115 PRO A O 1
ATOM 849 N N . VAL A 1 116 ? -12.618 4.824 24.170 1.00 87.31 116 VAL A N 1
ATOM 850 C CA . VAL A 1 116 ? -11.951 3.510 24.192 1.00 87.31 116 VAL A CA 1
ATOM 851 C C . VAL A 1 116 ? -10.441 3.601 24.409 1.00 87.31 116 VAL A C 1
ATOM 853 O O . VAL A 1 116 ? -9.748 2.597 24.277 1.00 87.31 116 VAL A O 1
ATOM 856 N N . ALA A 1 117 ? -9.920 4.781 24.765 1.00 86.06 117 ALA A N 1
ATOM 857 C CA . ALA A 1 117 ? -8.497 4.988 25.038 1.00 86.06 117 ALA A CA 1
ATOM 858 C C . ALA A 1 117 ? -7.933 3.981 26.057 1.00 86.06 117 ALA A C 1
ATOM 860 O O . ALA A 1 117 ? -6.857 3.425 25.840 1.00 86.06 117 ALA A O 1
ATOM 861 N N . ASP A 1 118 ? -8.692 3.695 27.117 1.00 86.00 118 ASP A N 1
ATOM 862 C CA . ASP A 1 118 ? -8.288 2.772 28.184 1.00 86.00 118 ASP A CA 1
ATOM 863 C C . ASP A 1 118 ? -8.464 1.291 27.803 1.00 86.00 118 ASP A C 1
ATOM 865 O O . ASP A 1 118 ? -7.873 0.413 28.427 1.00 86.00 118 ASP A O 1
ATOM 869 N N . ALA A 1 119 ? -9.252 1.006 26.760 1.00 87.19 119 ALA A N 1
ATOM 870 C CA . ALA A 1 119 ? -9.482 -0.341 26.234 1.00 87.19 119 ALA A CA 1
ATOM 871 C C . ALA A 1 119 ? -8.454 -0.746 25.160 1.00 87.19 119 ALA A C 1
ATOM 873 O O . ALA A 1 119 ? -8.528 -1.842 24.600 1.00 87.19 119 ALA A O 1
ATOM 874 N N . LEU A 1 120 ? -7.494 0.131 24.847 1.00 88.62 120 LEU A N 1
ATOM 875 C CA . LEU A 1 120 ? -6.439 -0.169 23.889 1.00 88.62 120 LEU A CA 1
ATOM 876 C C . LEU A 1 120 ? -5.485 -1.256 24.421 1.00 88.62 120 LEU A C 1
ATOM 878 O O . LEU A 1 120 ? -5.206 -1.316 25.621 1.00 88.62 120 LEU A O 1
ATOM 882 N N . PRO A 1 121 ? -4.906 -2.092 23.537 1.00 88.12 121 PRO A N 1
ATOM 883 C CA . PRO A 1 121 ? -3.915 -3.083 23.941 1.00 88.12 121 PRO A CA 1
ATOM 884 C C . PRO A 1 121 ? -2.720 -2.444 24.660 1.00 88.12 121 PRO A C 1
ATOM 886 O O . PRO A 1 121 ? -2.197 -1.421 24.216 1.00 88.12 121 PRO A O 1
ATOM 889 N N . ALA A 1 122 ? -2.201 -3.102 25.703 1.00 87.19 122 ALA A N 1
ATOM 890 C CA . ALA A 1 122 ? -1.019 -2.639 26.447 1.00 87.19 122 ALA A CA 1
ATOM 891 C C . ALA A 1 122 ? 0.210 -2.389 25.545 1.00 87.19 122 ALA A C 1
ATOM 893 O O . ALA A 1 122 ? 1.048 -1.534 25.826 1.00 87.19 122 ALA A O 1
ATOM 894 N N . GLU A 1 123 ? 0.293 -3.090 24.413 1.00 87.00 123 GLU A N 1
ATOM 895 C CA . GLU A 1 123 ? 1.318 -2.908 23.381 1.00 87.00 123 GLU A CA 1
ATOM 896 C C . GLU A 1 123 ? 1.353 -1.486 22.794 1.00 87.00 123 GLU A C 1
ATOM 898 O O . GLU A 1 123 ? 2.403 -1.027 22.340 1.00 87.00 123 GLU A O 1
ATOM 903 N N . VAL A 1 124 ? 0.220 -0.777 22.776 1.00 86.12 124 VAL A N 1
ATOM 904 C CA . VAL A 1 124 ? 0.144 0.626 22.344 1.00 86.12 124 VAL A CA 1
ATOM 905 C C . VAL A 1 124 ? 0.927 1.512 23.316 1.00 86.12 124 VAL A C 1
ATOM 907 O O . VAL A 1 124 ? 1.760 2.307 22.880 1.00 86.12 124 VAL A O 1
ATOM 910 N N . ALA A 1 125 ? 0.735 1.319 24.624 1.00 83.44 125 ALA A N 1
ATOM 911 C CA . ALA A 1 125 ? 1.445 2.068 25.659 1.00 83.44 125 ALA A CA 1
ATOM 912 C C . ALA A 1 125 ? 2.960 1.801 25.615 1.00 83.44 125 ALA A C 1
ATOM 914 O O . ALA A 1 125 ? 3.753 2.739 25.604 1.00 83.44 125 ALA A O 1
ATOM 915 N N . VAL A 1 126 ? 3.371 0.538 25.455 1.00 85.50 126 VAL A N 1
ATOM 916 C CA . VAL A 1 126 ? 4.794 0.162 25.341 1.00 85.50 126 VAL A CA 1
ATOM 917 C C . VAL A 1 126 ? 5.468 0.816 24.125 1.00 85.50 126 VAL A C 1
ATOM 919 O O . VAL A 1 126 ? 6.622 1.239 24.199 1.00 85.50 126 VAL A O 1
ATOM 922 N N . ARG A 1 127 ? 4.763 0.940 22.991 1.00 86.75 127 ARG A N 1
ATOM 923 C CA . ARG A 1 127 ? 5.290 1.644 21.806 1.00 86.75 127 ARG A CA 1
ATOM 924 C C . ARG A 1 127 ? 5.457 3.143 22.040 1.00 86.75 127 ARG A C 1
ATOM 926 O O . ARG A 1 127 ? 6.382 3.727 21.479 1.00 86.75 127 ARG A O 1
ATOM 933 N N . ALA A 1 128 ? 4.589 3.753 22.843 1.00 80.00 128 ALA A N 1
ATOM 934 C CA . ALA A 1 128 ? 4.677 5.169 23.189 1.00 80.00 128 ALA A CA 1
ATOM 935 C C . ALA A 1 128 ? 5.913 5.494 24.040 1.00 80.00 128 ALA A C 1
ATOM 937 O O . ALA A 1 128 ? 6.487 6.571 23.894 1.00 80.00 128 ALA A O 1
ATOM 938 N N . GLU A 1 129 ? 6.365 4.547 24.862 1.00 81.56 129 GLU A N 1
ATOM 939 C CA . GLU A 1 129 ? 7.580 4.680 25.677 1.00 81.56 129 GLU A CA 1
ATOM 940 C C . GLU A 1 129 ? 8.878 4.552 24.861 1.00 81.56 129 GLU A C 1
ATOM 942 O O . GLU A 1 129 ? 9.955 4.946 25.314 1.00 81.56 129 GLU A O 1
ATOM 947 N N . HIS A 1 130 ? 8.808 4.006 23.643 1.00 80.31 130 HIS A N 1
ATOM 948 C CA . HIS A 1 130 ? 9.986 3.798 22.809 1.00 80.31 130 HIS A CA 1
ATOM 949 C C . HIS A 1 130 ? 10.388 5.081 22.071 1.00 80.31 130 HIS A C 1
ATOM 951 O O . HIS A 1 130 ? 9.720 5.524 21.137 1.00 80.31 130 HIS A O 1
ATOM 957 N N . HIS A 1 131 ? 11.530 5.663 22.442 1.00 77.50 131 HIS A N 1
ATOM 958 C CA . HIS A 1 131 ? 12.062 6.853 21.780 1.00 77.50 131 HIS A CA 1
ATOM 959 C C . HIS A 1 131 ? 12.940 6.492 20.566 1.00 77.50 131 HIS A C 1
ATOM 961 O O . HIS A 1 131 ? 13.904 5.730 20.710 1.00 77.50 131 HIS A O 1
ATOM 967 N N . PRO A 1 132 ? 12.666 7.052 19.371 1.00 79.94 132 PRO A N 1
ATOM 968 C CA . PRO A 1 132 ? 13.546 6.904 18.218 1.00 79.94 132 PRO A CA 1
ATOM 969 C C . PRO A 1 132 ? 14.937 7.468 18.520 1.00 79.94 132 PRO A C 1
ATOM 971 O O . PRO A 1 132 ? 15.073 8.609 18.960 1.00 79.94 132 PRO A O 1
ATOM 974 N N . HIS A 1 133 ? 15.968 6.668 18.273 1.00 83.75 133 HIS A N 1
ATOM 975 C CA . HIS A 1 133 ? 17.364 7.075 18.394 1.00 83.75 133 HIS A CA 1
ATOM 976 C C . HIS A 1 133 ? 17.995 7.242 17.012 1.00 83.75 133 HIS A C 1
ATOM 978 O O . HIS A 1 133 ? 17.526 6.680 16.021 1.00 83.75 133 HIS A O 1
ATOM 984 N N . GLU A 1 134 ? 19.074 8.020 16.957 1.00 85.44 134 GLU A N 1
ATOM 985 C CA . GLU A 1 134 ? 19.860 8.188 15.739 1.00 85.44 134 GLU A CA 1
ATOM 986 C C . GLU A 1 134 ? 20.455 6.850 15.286 1.00 85.44 134 GLU A C 1
ATOM 988 O O . GLU A 1 134 ? 20.832 5.996 16.095 1.00 85.44 134 GLU A O 1
ATOM 993 N N . SER A 1 135 ? 20.553 6.677 13.972 1.00 88.88 135 SER A N 1
ATOM 994 C CA . SER A 1 135 ? 21.066 5.451 13.384 1.00 88.88 135 SER A CA 1
ATOM 995 C C . SER A 1 135 ? 22.552 5.228 13.722 1.00 88.88 135 SER A C 1
ATOM 997 O O . SER A 1 135 ? 23.347 6.174 13.781 1.00 88.88 135 SER A O 1
ATOM 999 N N . PRO A 1 136 ? 22.976 3.973 13.965 1.00 94.88 136 PRO A N 1
ATOM 1000 C CA . PRO A 1 136 ? 24.354 3.678 14.339 1.00 94.88 136 PRO A CA 1
ATOM 1001 C C . PRO A 1 136 ? 25.328 4.030 13.208 1.00 94.88 136 PRO A C 1
ATOM 1003 O O . PRO A 1 136 ? 24.976 4.059 12.026 1.00 94.88 136 PRO A O 1
ATOM 1006 N N . ARG A 1 137 ? 26.608 4.228 13.556 1.00 95.38 137 ARG A N 1
ATOM 1007 C CA . ARG A 1 137 ? 27.665 4.588 12.586 1.00 95.38 137 ARG A CA 1
ATOM 1008 C C . ARG A 1 137 ? 27.826 3.592 11.435 1.00 95.38 137 ARG A C 1
ATOM 1010 O O . ARG A 1 137 ? 28.272 3.979 10.361 1.00 95.38 137 ARG A O 1
ATOM 1017 N N . SER A 1 138 ? 27.443 2.334 11.646 1.00 95.88 138 SER A N 1
ATOM 1018 C CA . SER A 1 138 ? 27.428 1.300 10.608 1.00 95.88 138 SER A CA 1
ATOM 1019 C C . SER A 1 138 ? 26.436 1.587 9.475 1.00 95.88 138 SER A C 1
ATOM 1021 O O . SER A 1 138 ? 26.655 1.108 8.368 1.00 95.88 138 SER A O 1
ATOM 1023 N N . MET A 1 139 ? 25.387 2.381 9.717 1.00 94.50 139 MET A N 1
ATOM 1024 C CA . MET A 1 139 ? 24.404 2.784 8.706 1.00 94.50 139 MET A CA 1
ATOM 1025 C C . MET A 1 139 ? 24.665 4.199 8.172 1.00 94.50 139 MET A C 1
ATOM 1027 O O . MET A 1 139 ? 24.576 4.425 6.966 1.00 94.50 139 MET A O 1
ATOM 1031 N N . THR A 1 140 ? 25.036 5.151 9.037 1.00 94.81 140 THR A N 1
ATOM 1032 C CA . THR A 1 140 ? 25.241 6.552 8.621 1.00 94.81 140 THR A CA 1
ATOM 1033 C C . THR A 1 140 ? 26.467 6.740 7.735 1.00 94.81 140 THR A C 1
ATOM 1035 O O . THR A 1 140 ? 26.418 7.519 6.784 1.00 94.81 140 THR A O 1
ATOM 1038 N N . LEU A 1 141 ? 27.557 6.008 7.988 1.00 96.75 141 LEU A N 1
ATOM 1039 C CA . LEU A 1 141 ? 28.788 6.139 7.208 1.00 96.75 141 LEU A CA 1
ATOM 1040 C C . LEU A 1 141 ? 28.585 5.749 5.731 1.00 96.75 141 LEU A C 1
ATOM 1042 O O . LEU A 1 141 ? 28.937 6.564 4.874 1.00 96.75 141 LEU A O 1
ATOM 1046 N N . PRO A 1 142 ? 27.965 4.596 5.395 1.00 96.88 142 PRO A N 1
ATOM 1047 C CA . PRO A 1 142 ? 27.590 4.296 4.014 1.00 96.88 142 PRO A CA 1
ATOM 1048 C C . PRO A 1 142 ? 26.735 5.384 3.351 1.00 96.88 142 PRO A C 1
ATOM 1050 O O . PRO A 1 142 ? 27.009 5.756 2.213 1.00 96.88 142 PRO A O 1
ATOM 1053 N N . LEU A 1 143 ? 25.742 5.941 4.055 1.00 95.94 143 LEU A N 1
ATOM 1054 C CA . LEU A 1 143 ? 24.868 6.988 3.507 1.00 95.94 143 LEU A CA 1
ATOM 1055 C C . LEU A 1 143 ? 25.632 8.280 3.179 1.00 95.94 143 LEU A C 1
ATOM 1057 O O . LEU A 1 143 ? 25.422 8.863 2.116 1.00 95.94 143 LEU A O 1
ATOM 1061 N N . VAL A 1 144 ? 26.555 8.706 4.047 1.00 96.06 144 VAL A N 1
ATOM 1062 C CA . VAL A 1 144 ? 27.402 9.889 3.809 1.00 96.06 144 VAL A CA 1
ATOM 1063 C C . VAL A 1 144 ? 28.328 9.671 2.613 1.00 96.06 144 VAL A C 1
ATOM 1065 O O . VAL A 1 144 ? 28.460 10.555 1.766 1.00 96.06 144 VAL A O 1
ATOM 1068 N N . VAL A 1 145 ? 28.938 8.487 2.507 1.00 97.12 145 VAL A N 1
ATOM 1069 C CA . VAL A 1 145 ? 29.789 8.136 1.361 1.00 97.12 145 VAL A CA 1
ATOM 1070 C C . VAL A 1 145 ? 28.976 8.147 0.065 1.00 97.12 145 VAL A C 1
ATOM 1072 O O . VAL A 1 145 ? 29.414 8.744 -0.915 1.00 97.12 145 VAL A O 1
ATOM 1075 N N . LEU A 1 146 ? 27.773 7.565 0.058 1.00 96.94 146 LEU A N 1
ATOM 1076 C CA . LEU A 1 146 ? 26.882 7.588 -1.106 1.00 96.94 146 LEU A CA 1
ATOM 1077 C C . LEU A 1 146 ? 26.470 9.012 -1.495 1.00 96.94 146 LEU A C 1
ATOM 1079 O O . LEU A 1 146 ? 26.474 9.336 -2.681 1.00 96.94 146 LEU A O 1
ATOM 1083 N N . ALA A 1 147 ? 26.171 9.882 -0.528 1.00 95.94 147 ALA A N 1
ATOM 1084 C CA . ALA A 1 147 ? 25.848 11.281 -0.796 1.00 95.94 147 ALA A CA 1
ATOM 1085 C C . ALA A 1 147 ? 27.026 12.024 -1.453 1.00 95.94 147 ALA A C 1
ATOM 1087 O O . ALA A 1 147 ? 26.842 12.724 -2.452 1.00 95.94 147 ALA A O 1
ATOM 1088 N N . ALA A 1 148 ? 28.247 11.821 -0.947 1.00 96.75 148 ALA A N 1
ATOM 1089 C CA . ALA A 1 148 ? 29.456 12.392 -1.537 1.00 96.75 148 ALA A CA 1
ATOM 1090 C C . ALA A 1 148 ? 29.712 11.851 -2.954 1.00 96.75 148 ALA A C 1
ATOM 1092 O O . ALA A 1 148 ? 29.955 12.629 -3.877 1.00 96.75 148 ALA A O 1
ATOM 1093 N N . LEU A 1 149 ? 29.592 10.535 -3.157 1.00 95.12 149 LEU A N 1
ATOM 1094 C CA . LEU A 1 149 ? 29.746 9.910 -4.473 1.00 95.12 149 LEU A CA 1
ATOM 1095 C C . LEU A 1 149 ? 28.676 10.376 -5.466 1.00 95.12 149 LEU A C 1
ATOM 1097 O O . LEU A 1 149 ? 28.999 10.597 -6.628 1.00 95.12 149 LEU A O 1
ATOM 1101 N N . SER A 1 150 ? 27.433 10.595 -5.028 1.00 94.81 150 SER A N 1
ATOM 1102 C CA . SER A 1 150 ? 26.370 11.153 -5.872 1.00 94.81 150 SER A CA 1
ATOM 1103 C C . SER A 1 150 ? 26.677 12.590 -6.299 1.00 94.81 150 SER A C 1
ATOM 1105 O O . SER A 1 150 ? 26.435 12.949 -7.451 1.00 94.81 150 SER A O 1
ATOM 1107 N N . MET A 1 151 ? 27.230 13.411 -5.399 1.00 93.50 151 MET A N 1
ATOM 1108 C CA . MET A 1 151 ? 27.646 14.781 -5.715 1.00 93.50 151 MET A CA 1
ATOM 1109 C C . MET A 1 151 ? 28.798 14.792 -6.726 1.00 93.50 151 MET A C 1
ATOM 1111 O O . MET A 1 151 ? 28.741 15.514 -7.720 1.00 93.50 151 MET A O 1
ATOM 1115 N N . VAL A 1 152 ? 29.815 13.952 -6.509 1.00 91.12 152 VAL A N 1
ATOM 1116 C CA . VAL A 1 152 ? 30.950 13.801 -7.431 1.00 91.12 152 VAL A CA 1
ATOM 1117 C C . VAL A 1 152 ? 30.487 13.254 -8.780 1.00 91.12 152 VAL A C 1
ATOM 1119 O O . VAL A 1 152 ? 30.869 13.795 -9.812 1.00 91.12 152 VAL A O 1
ATOM 1122 N N . GLY A 1 153 ? 29.628 12.234 -8.793 1.00 87.44 153 GLY A N 1
ATOM 1123 C CA . GLY A 1 153 ? 29.066 11.659 -10.015 1.00 87.44 153 GLY A CA 1
ATOM 1124 C C . GLY A 1 153 ? 28.301 12.691 -10.844 1.00 87.44 153 GLY A C 1
ATOM 1125 O O . GLY A 1 153 ? 28.518 12.789 -12.050 1.00 87.44 153 GLY A O 1
ATOM 1126 N N . GLY A 1 154 ? 27.482 13.525 -10.194 1.00 85.00 154 GLY A N 1
ATOM 1127 C CA . GLY A 1 154 ? 26.813 14.651 -10.851 1.00 85.00 154 GLY A CA 1
ATOM 1128 C C . GLY A 1 154 ? 27.796 15.687 -11.407 1.00 85.00 154 GLY A C 1
ATOM 1129 O O . GLY A 1 154 ? 27.622 16.159 -12.529 1.00 85.00 154 GLY A O 1
ATOM 1130 N N . LEU A 1 155 ? 28.862 16.002 -10.662 1.00 85.56 155 LEU A N 1
ATOM 1131 C CA . LEU A 1 155 ? 29.897 16.952 -11.083 1.00 85.56 155 LEU A CA 1
ATOM 1132 C C . LEU A 1 155 ? 30.705 16.449 -12.296 1.00 85.56 155 LEU A C 1
ATOM 1134 O O . LEU A 1 155 ? 31.095 17.237 -13.157 1.00 85.56 155 LEU A O 1
ATOM 1138 N N . VAL A 1 156 ? 30.951 15.139 -12.377 1.00 84.62 156 VAL A N 1
ATOM 1139 C CA . VAL A 1 156 ? 31.716 14.506 -13.464 1.00 84.62 156 VAL A CA 1
ATOM 1140 C C . VAL A 1 156 ? 30.981 14.556 -14.807 1.00 84.62 156 VAL A C 1
ATOM 1142 O O . VAL A 1 156 ? 31.650 14.532 -15.837 1.00 84.62 156 VAL A O 1
ATOM 1145 N N . GLN A 1 157 ? 29.648 14.661 -14.810 1.00 80.81 157 GLN A N 1
ATOM 1146 C CA . GLN A 1 157 ? 28.811 14.652 -16.017 1.00 80.81 157 GLN A CA 1
ATOM 1147 C C . GLN A 1 157 ? 28.075 15.988 -16.231 1.00 80.81 157 GLN A C 1
ATOM 1149 O O . GLN A 1 157 ? 26.928 16.029 -16.679 1.00 80.81 157 GLN A O 1
ATOM 1154 N N . LEU A 1 158 ? 28.717 17.110 -15.899 1.00 77.44 158 LEU A N 1
ATOM 1155 C CA . LEU A 1 158 ? 28.100 18.423 -16.070 1.00 77.44 158 LEU A CA 1
ATOM 1156 C C . LEU A 1 158 ? 27.981 18.820 -17.555 1.00 77.44 158 LEU A C 1
ATOM 1158 O O . LEU A 1 158 ? 28.984 18.810 -18.279 1.00 77.44 158 LEU A O 1
ATOM 1162 N N . PRO A 1 159 ? 26.799 19.283 -18.009 1.00 68.25 159 PRO A N 1
ATOM 1163 C CA . PRO A 1 159 ? 26.546 19.610 -19.412 1.00 68.25 159 PRO A CA 1
ATOM 1164 C C . PRO A 1 159 ? 27.013 21.026 -19.810 1.00 68.25 159 PRO A C 1
ATOM 1166 O O . PRO A 1 159 ? 26.471 21.609 -20.745 1.00 68.25 159 PRO A O 1
ATOM 1169 N N . PHE A 1 160 ? 27.989 21.614 -19.106 1.00 67.44 160 PHE A N 1
ATOM 1170 C CA . PHE A 1 160 ? 28.440 22.993 -19.359 1.00 67.44 160 PHE A CA 1
ATOM 1171 C C . PHE A 1 160 ? 29.501 23.109 -20.466 1.00 67.44 160 PHE A C 1
ATOM 1173 O O . PHE A 1 160 ? 29.685 24.188 -21.023 1.00 67.44 160 PHE A O 1
ATOM 1180 N N . SER A 1 161 ? 30.201 22.019 -20.797 1.00 65.31 161 SER A N 1
ATOM 1181 C CA . SER A 1 161 ? 31.226 21.972 -21.846 1.00 65.31 161 SER A CA 1
ATOM 1182 C C . SER A 1 161 ? 31.327 20.568 -22.452 1.00 65.31 161 SER A C 1
ATOM 1184 O O . SER A 1 161 ? 31.057 19.576 -21.776 1.00 65.31 161 SER A O 1
ATOM 1186 N N . SER A 1 162 ? 31.762 20.458 -23.711 1.00 65.06 162 SER A N 1
ATOM 1187 C CA . SER A 1 162 ? 32.085 19.162 -24.329 1.00 65.06 162 SER A CA 1
ATOM 1188 C C . SER A 1 162 ? 33.187 18.426 -23.558 1.00 65.06 162 SER A C 1
ATOM 1190 O O . SER A 1 162 ? 33.142 17.211 -23.420 1.00 65.06 162 SER A O 1
ATOM 1192 N N . THR A 1 163 ? 34.123 19.152 -22.942 1.00 63.31 163 THR A N 1
ATOM 1193 C CA . THR A 1 163 ? 35.210 18.579 -22.130 1.00 63.31 163 THR A CA 1
ATOM 1194 C C . THR A 1 163 ? 34.743 18.027 -20.773 1.00 63.31 163 THR A C 1
ATOM 1196 O O . THR A 1 163 ? 35.430 17.193 -20.179 1.00 63.31 163 THR A O 1
ATOM 1199 N N . THR A 1 164 ? 33.586 18.464 -20.258 1.00 67.56 164 THR A N 1
ATOM 1200 C CA . THR A 1 164 ? 33.022 17.968 -18.986 1.00 67.56 164 THR A CA 1
ATOM 1201 C C . THR A 1 164 ? 32.075 16.781 -19.164 1.00 67.56 164 THR A C 1
ATOM 1203 O O . THR A 1 164 ? 31.648 16.207 -18.172 1.00 67.56 164 THR A O 1
ATOM 1206 N N . LYS A 1 165 ? 31.811 16.334 -20.397 1.00 71.44 165 LYS A N 1
ATOM 1207 C CA . LYS A 1 165 ? 31.031 15.124 -20.709 1.00 71.44 165 LYS A CA 1
ATOM 1208 C C . LYS A 1 165 ? 31.876 13.843 -20.629 1.00 71.44 165 LYS A C 1
ATOM 1210 O O . LYS A 1 165 ? 31.911 13.035 -21.553 1.00 71.44 165 LYS A O 1
ATOM 1215 N N . ARG A 1 166 ? 32.620 13.661 -19.535 1.00 76.94 166 ARG A N 1
ATOM 1216 C CA . ARG A 1 166 ? 33.627 12.587 -19.438 1.00 76.94 166 ARG A CA 1
ATOM 1217 C C . ARG A 1 166 ? 33.036 11.181 -19.514 1.00 76.94 166 ARG A C 1
ATOM 1219 O O . ARG A 1 166 ? 33.681 10.306 -20.082 1.00 76.94 166 ARG A O 1
ATOM 1226 N N . LEU A 1 167 ? 31.847 10.958 -18.953 1.00 78.69 167 LEU A N 1
ATOM 1227 C CA . LEU A 1 167 ? 31.207 9.641 -18.978 1.00 78.69 167 LEU A CA 1
ATOM 1228 C C . LEU A 1 167 ? 30.635 9.324 -20.366 1.00 78.69 167 LEU A C 1
ATOM 1230 O O . LEU A 1 167 ? 30.709 8.184 -20.802 1.00 78.69 167 LEU A O 1
ATOM 1234 N N . GLU A 1 168 ? 30.123 10.338 -21.069 1.00 78.06 168 GLU A N 1
ATOM 1235 C CA . GLU A 1 168 ? 29.633 10.224 -22.452 1.00 78.06 168 GLU A CA 1
ATOM 1236 C C . GLU A 1 168 ? 30.762 9.771 -23.385 1.00 78.06 168 GLU A C 1
ATOM 1238 O O . GLU A 1 168 ? 30.645 8.717 -23.996 1.00 78.06 168 GLU A O 1
ATOM 1243 N N . HIS A 1 169 ? 31.906 10.466 -23.379 1.00 78.38 169 HIS A N 1
ATOM 1244 C CA . HIS A 1 169 ? 33.070 10.074 -24.188 1.00 78.38 169 HIS A CA 1
ATOM 1245 C C . HIS A 1 169 ? 33.674 8.722 -23.773 1.00 78.38 169 HIS A C 1
ATOM 1247 O O . HIS A 1 169 ? 34.275 8.027 -24.586 1.00 78.38 169 HIS A O 1
ATOM 1253 N N . TRP A 1 170 ? 33.560 8.338 -22.497 1.00 82.94 170 TRP A N 1
ATOM 1254 C CA . TRP A 1 170 ? 34.025 7.027 -22.034 1.00 82.94 170 TRP A CA 1
ATOM 1255 C C . TRP A 1 170 ? 33.108 5.884 -22.503 1.00 82.94 170 TRP A C 1
ATOM 1257 O O . TRP A 1 170 ? 33.598 4.790 -22.781 1.00 82.94 170 TRP A O 1
ATOM 1267 N N . LEU A 1 171 ? 31.797 6.132 -22.619 1.00 83.62 171 LEU A N 1
ATOM 1268 C CA . LEU A 1 171 ? 30.803 5.166 -23.103 1.00 83.62 171 LEU A CA 1
ATOM 1269 C C . LEU A 1 171 ? 30.675 5.136 -24.632 1.00 83.62 171 LEU A C 1
ATOM 1271 O O . LEU A 1 171 ? 30.320 4.087 -25.170 1.00 83.62 171 LEU A O 1
ATOM 1275 N N . GLU A 1 172 ? 30.984 6.230 -25.329 1.00 82.75 172 GLU A N 1
ATOM 1276 C CA . GLU A 1 172 ? 30.917 6.374 -26.793 1.00 82.75 172 GLU A CA 1
ATOM 1277 C C . GLU A 1 172 ? 31.496 5.160 -27.562 1.00 82.75 172 GLU A C 1
ATOM 1279 O O . GLU A 1 172 ? 30.802 4.626 -28.435 1.00 82.75 172 GLU A O 1
ATOM 1284 N N . PRO A 1 173 ? 32.668 4.589 -27.195 1.00 84.69 173 PRO A N 1
ATOM 1285 C CA . PRO A 1 173 ? 33.215 3.419 -27.887 1.00 84.69 173 PRO A CA 1
ATOM 1286 C C . PRO A 1 173 ? 32.347 2.157 -27.771 1.00 84.69 173 PRO A C 1
ATOM 1288 O O . PRO A 1 173 ? 32.381 1.306 -28.657 1.00 84.69 173 PRO A O 1
ATOM 1291 N N . THR A 1 174 ? 31.570 2.016 -26.691 1.00 86.06 174 THR A N 1
ATOM 1292 C CA . THR A 1 174 ? 30.688 0.855 -26.463 1.00 86.06 174 THR A CA 1
ATOM 1293 C C . THR A 1 174 ? 29.372 0.950 -27.230 1.00 86.06 174 THR A C 1
ATOM 1295 O O . THR A 1 174 ? 28.722 -0.067 -27.464 1.00 86.06 174 THR A O 1
ATOM 1298 N N . LEU A 1 175 ? 28.991 2.161 -27.647 1.00 83.50 175 LEU A N 1
ATOM 1299 C CA . LEU A 1 175 ? 27.755 2.432 -28.379 1.00 83.50 175 LEU A CA 1
ATOM 1300 C C . LEU A 1 175 ? 27.938 2.369 -29.903 1.00 83.50 175 LEU A C 1
ATOM 1302 O O . LEU A 1 175 ? 26.958 2.505 -30.632 1.00 83.50 175 LEU A O 1
ATOM 1306 N N . PHE A 1 176 ? 29.162 2.140 -30.398 1.00 76.56 176 PHE A N 1
ATOM 1307 C CA . PHE A 1 176 ? 29.484 1.995 -31.826 1.00 76.56 176 PHE A CA 1
ATOM 1308 C C . PHE A 1 176 ? 28.920 3.121 -32.717 1.00 76.56 176 PHE A C 1
ATOM 1310 O O . PHE A 1 176 ? 28.542 2.868 -33.859 1.00 76.56 176 PHE A O 1
ATOM 1317 N N . HIS A 1 177 ? 28.865 4.360 -32.214 1.00 68.81 177 HIS A N 1
ATOM 1318 C CA . HIS A 1 177 ? 28.302 5.527 -32.915 1.00 68.81 177 HIS A CA 1
ATOM 1319 C C . HIS A 1 177 ? 26.807 5.407 -33.292 1.00 68.81 177 HIS A C 1
ATOM 1321 O O . HIS A 1 177 ? 26.323 6.151 -34.141 1.00 68.81 177 HIS A O 1
ATOM 1327 N N . ASN A 1 178 ? 26.041 4.512 -32.655 1.00 72.12 178 ASN A N 1
ATOM 1328 C CA . ASN A 1 178 ? 24.577 4.424 -32.807 1.00 72.12 178 ASN A CA 1
ATOM 1329 C C . ASN A 1 178 ? 23.819 5.446 -31.935 1.00 72.12 178 ASN A C 1
ATOM 1331 O O . ASN A 1 178 ? 22.646 5.269 -31.598 1.00 72.12 178 ASN A O 1
ATOM 1335 N N . GLU A 1 179 ? 24.495 6.510 -31.520 1.00 70.50 179 GLU A N 1
ATOM 1336 C CA . GLU A 1 179 ? 23.919 7.543 -30.677 1.00 70.50 179 GLU A CA 1
ATOM 1337 C C . GLU A 1 179 ? 23.001 8.472 -31.476 1.00 70.50 179 GLU A C 1
ATOM 1339 O O . GLU A 1 179 ? 23.338 9.001 -32.535 1.00 70.50 179 GLU A O 1
ATOM 1344 N N . VAL A 1 180 ? 21.790 8.678 -30.957 1.00 67.25 180 VAL A N 1
ATOM 1345 C CA . VAL A 1 180 ? 20.849 9.642 -31.526 1.00 67.25 180 VAL A CA 1
ATOM 1346 C C . VAL A 1 180 ? 21.318 11.040 -31.130 1.00 67.25 180 VAL A C 1
ATOM 1348 O O . VAL A 1 180 ? 21.051 11.505 -30.021 1.00 67.25 180 VAL A O 1
ATOM 1351 N N . HIS A 1 181 ? 22.001 11.733 -32.041 1.00 65.19 181 HIS A N 1
ATOM 1352 C CA . HIS A 1 181 ? 22.342 13.140 -31.856 1.00 65.19 181 HIS A CA 1
ATOM 1353 C C . HIS A 1 181 ? 21.072 13.996 -31.913 1.00 65.19 181 HIS A C 1
ATOM 1355 O O . HIS A 1 181 ? 20.596 14.398 -32.975 1.00 65.19 181 HIS A O 1
ATOM 1361 N N . LEU A 1 182 ? 20.507 14.299 -30.748 1.00 64.81 182 LEU A N 1
ATOM 1362 C CA . LEU A 1 182 ? 19.470 15.315 -30.625 1.00 64.81 182 LEU A CA 1
ATOM 1363 C C . LEU A 1 182 ? 20.112 16.683 -30.895 1.00 64.81 182 LEU A C 1
ATOM 1365 O O . LEU A 1 182 ? 20.713 17.282 -30.005 1.00 64.81 182 LEU A O 1
ATOM 1369 N N . THR A 1 183 ? 19.991 17.191 -32.124 1.00 64.00 183 THR A N 1
ATOM 1370 C CA . THR A 1 183 ? 20.451 18.535 -32.514 1.00 64.00 183 THR A CA 1
ATOM 1371 C C . THR A 1 183 ? 19.515 19.602 -31.944 1.00 64.00 183 THR A C 1
ATOM 1373 O O . THR A 1 183 ? 18.797 20.297 -32.662 1.00 64.00 183 THR A O 1
ATOM 1376 N N . ILE A 1 184 ? 19.468 19.698 -30.619 1.00 71.81 184 ILE A N 1
ATOM 1377 C CA . ILE A 1 184 ? 18.753 20.743 -29.899 1.00 71.81 184 ILE A CA 1
ATOM 1378 C C . ILE A 1 184 ? 19.744 21.889 -29.700 1.00 71.81 184 ILE A C 1
ATOM 1380 O O . ILE A 1 184 ? 20.806 21.705 -29.107 1.00 71.81 184 ILE A O 1
ATOM 1384 N N . GLY A 1 185 ? 19.416 23.077 -30.215 1.00 78.50 185 GLY A N 1
ATOM 1385 C CA . GLY A 1 185 ? 20.283 24.247 -30.077 1.00 78.50 185 GLY A CA 1
ATOM 1386 C C . GLY A 1 185 ? 20.578 24.555 -28.606 1.00 78.50 185 GLY A C 1
ATOM 1387 O O . GLY A 1 185 ? 19.687 24.455 -27.760 1.00 78.50 185 GLY A O 1
ATOM 1388 N N . ALA A 1 186 ? 21.810 24.972 -28.296 1.00 77.38 186 ALA A N 1
ATOM 1389 C CA . ALA A 1 186 ? 22.252 25.238 -26.922 1.00 77.38 186 ALA A CA 1
ATOM 1390 C C . ALA A 1 186 ? 21.298 26.175 -26.152 1.00 77.38 186 ALA A C 1
ATOM 1392 O O . ALA A 1 186 ? 21.003 25.936 -24.985 1.00 77.38 186 ALA A O 1
ATOM 1393 N N . GLY A 1 187 ? 20.738 27.193 -26.819 1.00 81.88 187 GLY A N 1
ATOM 1394 C CA . GLY A 1 187 ? 19.743 28.086 -26.215 1.00 81.88 187 GLY A CA 1
ATOM 1395 C C . GLY A 1 187 ? 18.451 27.375 -25.795 1.00 81.88 187 GLY A C 1
ATOM 1396 O O . GLY A 1 187 ? 17.895 27.679 -24.745 1.00 81.88 187 GLY A O 1
ATOM 1397 N N . THR A 1 188 ? 18.001 26.379 -26.562 1.00 81.88 188 THR A N 1
ATOM 1398 C CA . THR A 1 188 ? 16.833 25.562 -26.202 1.00 81.88 188 THR A CA 1
ATOM 1399 C C . THR A 1 188 ? 17.132 24.694 -24.977 1.00 81.88 188 THR A C 1
ATOM 1401 O O . THR A 1 188 ? 16.310 24.649 -24.070 1.00 81.88 188 THR A O 1
ATOM 1404 N N . LEU A 1 189 ? 18.322 24.087 -24.880 1.00 80.25 189 LEU A N 1
ATOM 1405 C CA . LEU A 1 189 ? 18.722 23.304 -23.699 1.00 80.25 189 LEU A CA 1
ATOM 1406 C C . LEU A 1 189 ? 18.699 24.137 -22.411 1.00 80.25 189 LEU A C 1
ATOM 1408 O O . LEU A 1 189 ? 18.169 23.683 -21.401 1.00 80.25 189 LEU A O 1
ATOM 1412 N N . TRP A 1 190 ? 19.212 25.369 -22.453 1.00 83.88 190 TRP A N 1
ATOM 1413 C CA . TRP A 1 190 ? 19.182 26.276 -21.303 1.00 83.88 190 TRP A CA 1
ATOM 1414 C C . TRP A 1 190 ? 17.767 26.692 -20.915 1.00 83.88 190 TRP A C 1
ATOM 1416 O O . TRP A 1 190 ? 17.436 26.674 -19.731 1.00 83.88 190 TRP A O 1
ATOM 1426 N N . ILE A 1 191 ? 16.914 27.014 -21.893 1.00 87.88 191 ILE A N 1
ATOM 1427 C CA . ILE A 1 191 ? 15.501 27.317 -21.630 1.00 87.88 191 ILE A CA 1
ATOM 1428 C C . ILE A 1 191 ? 14.829 26.120 -20.955 1.00 87.88 191 ILE A C 1
ATOM 1430 O O . ILE A 1 191 ? 14.163 26.293 -19.938 1.00 87.88 191 ILE A O 1
ATOM 1434 N N . LEU A 1 192 ? 15.038 24.905 -21.468 1.00 84.81 192 LEU A N 1
ATOM 1435 C CA . LEU A 1 192 ? 14.485 23.698 -20.861 1.00 84.81 192 LEU A CA 1
ATOM 1436 C C . LEU A 1 192 ? 15.017 23.446 -19.451 1.00 84.81 192 LEU A C 1
ATOM 1438 O O . LEU A 1 192 ? 14.227 23.108 -18.574 1.00 84.81 192 LEU A O 1
ATOM 1442 N N . ALA A 1 193 ? 16.315 23.636 -19.213 1.00 85.56 193 ALA A N 1
ATOM 1443 C CA . ALA A 1 193 ? 16.907 23.484 -17.889 1.00 85.56 193 ALA A CA 1
ATOM 1444 C C . ALA A 1 193 ? 16.294 24.475 -16.889 1.00 85.56 193 ALA A C 1
ATOM 1446 O O . ALA A 1 193 ? 15.873 24.075 -15.808 1.00 85.56 193 ALA A O 1
ATOM 1447 N N . VAL A 1 194 ? 16.169 25.751 -17.269 1.00 90.88 194 VAL A N 1
ATOM 1448 C CA . VAL A 1 194 ? 15.542 26.782 -16.430 1.00 90.88 194 VAL A CA 1
ATOM 1449 C C . VAL A 1 194 ? 14.075 26.451 -16.167 1.00 90.88 194 VAL A C 1
ATOM 1451 O O . VAL A 1 194 ? 13.643 26.483 -15.020 1.00 90.88 194 VAL A O 1
ATOM 1454 N N . VAL A 1 195 ? 13.312 26.085 -17.199 1.00 91.81 195 VAL A N 1
ATOM 1455 C CA . VAL A 1 195 ? 11.895 25.715 -17.063 1.00 91.81 195 VAL A CA 1
ATOM 1456 C C . VAL A 1 195 ? 11.726 24.496 -16.151 1.00 91.81 195 VAL A C 1
ATOM 1458 O O . VAL A 1 195 ? 10.848 24.504 -15.290 1.00 91.81 195 VAL A O 1
ATOM 1461 N N . ALA A 1 196 ? 12.579 23.478 -16.282 1.00 89.25 196 ALA A N 1
ATOM 1462 C CA . ALA A 1 196 ? 12.555 22.295 -15.426 1.00 89.25 196 ALA A CA 1
ATOM 1463 C C . ALA A 1 196 ? 12.899 22.631 -13.966 1.00 89.25 196 ALA A C 1
ATOM 1465 O O . ALA A 1 196 ? 12.194 22.193 -13.058 1.00 89.25 196 ALA A O 1
ATOM 1466 N N . VAL A 1 197 ? 13.935 23.447 -13.733 1.00 92.25 197 VAL A N 1
ATOM 1467 C CA . VAL A 1 197 ? 14.317 23.905 -12.387 1.00 92.25 197 VAL A CA 1
ATOM 1468 C C . VAL A 1 197 ? 13.191 24.717 -11.754 1.00 92.25 197 VAL A C 1
ATOM 1470 O O . VAL A 1 197 ? 12.815 24.440 -10.618 1.00 92.25 197 VAL A O 1
ATOM 1473 N N . LEU A 1 198 ? 12.603 25.670 -12.482 1.00 95.69 198 LEU A N 1
ATOM 1474 C CA . LEU A 1 198 ? 11.468 26.456 -11.995 1.00 95.69 198 LEU A CA 1
ATOM 1475 C C . LEU A 1 198 ? 10.264 25.565 -11.683 1.00 95.69 198 LEU A C 1
ATOM 1477 O O . LEU A 1 198 ? 9.671 25.709 -10.619 1.00 95.69 198 LEU A O 1
ATOM 1481 N N . GLY A 1 199 ? 9.935 24.611 -12.558 1.00 95.06 199 GLY A N 1
ATOM 1482 C CA . GLY A 1 199 ? 8.874 23.633 -12.311 1.00 95.06 199 GLY A CA 1
ATOM 1483 C C . GLY A 1 199 ? 9.112 22.819 -11.035 1.00 95.06 199 GLY A C 1
ATOM 1484 O O . GLY A 1 199 ? 8.198 22.657 -10.227 1.00 95.06 199 GLY A O 1
ATOM 1485 N N . GLY A 1 200 ? 10.352 22.376 -10.808 1.00 95.50 200 GLY A N 1
ATOM 1486 C CA . GLY A 1 200 ? 10.752 21.703 -9.574 1.00 95.50 200 GLY A CA 1
ATOM 1487 C C . GLY A 1 200 ? 10.600 22.593 -8.338 1.00 95.50 200 GLY A C 1
ATOM 1488 O O . GLY A 1 200 ? 9.995 22.174 -7.356 1.00 95.50 200 GLY A O 1
ATOM 1489 N N . VAL A 1 201 ? 11.068 23.844 -8.397 1.00 96.81 201 VAL A N 1
ATOM 1490 C CA . VAL A 1 201 ? 10.925 24.826 -7.306 1.00 96.81 201 VAL A CA 1
ATOM 1491 C C . VAL A 1 201 ? 9.455 25.100 -6.985 1.00 96.81 201 VAL A C 1
ATOM 1493 O O . VAL A 1 201 ? 9.090 25.147 -5.812 1.00 96.81 201 VAL A O 1
ATOM 1496 N N . VAL A 1 202 ? 8.597 25.228 -8.002 1.00 96.75 202 VAL A N 1
ATOM 1497 C CA . VAL A 1 202 ? 7.145 25.374 -7.820 1.00 96.75 202 VAL A CA 1
ATOM 1498 C C . VAL A 1 202 ? 6.565 24.139 -7.126 1.00 96.75 202 VAL A C 1
ATOM 1500 O O . VAL A 1 202 ? 5.852 24.290 -6.137 1.00 96.75 202 VAL A O 1
ATOM 1503 N N . GLY A 1 203 ? 6.908 22.928 -7.579 1.00 95.75 203 GLY A N 1
ATOM 1504 C CA . GLY A 1 203 ? 6.460 21.679 -6.952 1.00 95.75 203 GLY A CA 1
ATOM 1505 C C . GLY A 1 203 ? 6.862 21.575 -5.476 1.00 95.75 203 GLY A C 1
ATOM 1506 O O . GLY A 1 203 ? 6.013 21.303 -4.626 1.00 95.75 203 GLY A O 1
ATOM 1507 N N . ILE A 1 204 ? 8.128 21.877 -5.159 1.00 96.50 204 ILE A N 1
ATOM 1508 C CA . ILE A 1 204 ? 8.648 21.936 -3.782 1.00 96.50 204 ILE A CA 1
ATOM 1509 C C . ILE A 1 204 ? 7.872 22.977 -2.967 1.00 96.50 204 ILE A C 1
ATOM 1511 O O . ILE A 1 204 ? 7.404 22.680 -1.871 1.00 96.50 204 ILE A O 1
ATOM 1515 N N . GLY A 1 205 ? 7.706 24.191 -3.498 1.00 96.19 205 GLY A N 1
ATOM 1516 C CA . GLY A 1 205 ? 7.029 25.291 -2.812 1.00 96.19 205 GLY A CA 1
ATOM 1517 C C . GLY A 1 205 ? 5.574 24.971 -2.471 1.00 96.19 205 GLY A C 1
ATOM 1518 O O . GLY A 1 205 ? 5.145 25.211 -1.344 1.00 96.19 205 GLY A O 1
ATOM 1519 N N . VAL A 1 206 ? 4.831 24.370 -3.406 1.00 95.62 206 VAL A N 1
ATOM 1520 C CA . VAL A 1 206 ? 3.443 23.937 -3.179 1.00 95.62 206 VAL A CA 1
ATOM 1521 C C . VAL A 1 206 ? 3.381 22.817 -2.136 1.00 95.62 206 VAL A C 1
ATOM 1523 O O . VAL A 1 206 ? 2.538 22.871 -1.242 1.00 95.62 206 VAL A O 1
ATOM 1526 N N . ALA A 1 207 ? 4.298 21.844 -2.177 1.00 94.50 207 ALA A N 1
ATOM 1527 C CA . ALA A 1 207 ? 4.363 20.779 -1.174 1.00 94.50 207 ALA A CA 1
ATOM 1528 C C . ALA A 1 207 ? 4.680 21.320 0.229 1.00 94.50 207 ALA A C 1
ATOM 1530 O O . ALA A 1 207 ? 4.014 20.959 1.197 1.00 94.50 207 ALA A O 1
ATOM 1531 N N . VAL A 1 208 ? 5.652 22.229 0.352 1.00 93.69 208 VAL A N 1
ATOM 1532 C CA . VAL A 1 208 ? 5.971 22.897 1.624 1.00 93.69 208 VAL A CA 1
ATOM 1533 C C . VAL A 1 208 ? 4.771 23.705 2.118 1.00 93.69 208 VAL A C 1
ATOM 1535 O O . VAL A 1 208 ? 4.433 23.622 3.297 1.00 93.69 208 VAL A O 1
ATOM 1538 N N . ALA A 1 209 ? 4.088 24.444 1.240 1.00 94.00 209 ALA A N 1
ATOM 1539 C CA . ALA A 1 209 ? 2.912 25.230 1.604 1.00 94.00 209 ALA A CA 1
ATOM 1540 C C . ALA A 1 209 ? 1.748 24.363 2.115 1.00 94.00 209 ALA A C 1
ATOM 1542 O O . ALA A 1 209 ? 1.084 24.759 3.072 1.00 94.00 209 ALA A O 1
ATOM 1543 N N . ALA A 1 210 ? 1.519 23.193 1.513 1.00 92.00 210 ALA A N 1
ATOM 1544 C CA . ALA A 1 210 ? 0.450 22.274 1.901 1.00 92.00 210 ALA A CA 1
ATOM 1545 C C . ALA A 1 210 ? 0.781 21.461 3.166 1.00 92.00 210 ALA A C 1
ATOM 1547 O O . ALA A 1 210 ? -0.029 21.399 4.086 1.00 92.00 210 ALA A O 1
ATOM 1548 N N . TYR A 1 211 ? 1.978 20.868 3.242 1.00 90.12 211 TYR A N 1
ATOM 1549 C CA . TYR A 1 211 ? 2.304 19.870 4.270 1.00 90.12 211 TYR A CA 1
ATOM 1550 C C . TYR A 1 211 ? 3.111 20.423 5.450 1.00 90.12 211 TYR A C 1
ATOM 1552 O O . TYR A 1 211 ? 2.860 20.036 6.588 1.00 90.12 211 TYR A O 1
ATOM 1560 N N . ALA A 1 212 ? 4.070 21.324 5.209 1.00 89.00 212 ALA A N 1
ATOM 1561 C CA . ALA A 1 212 ? 4.931 21.853 6.272 1.00 89.00 212 ALA A CA 1
ATOM 1562 C C . ALA A 1 212 ? 4.342 23.126 6.894 1.00 89.00 212 ALA A C 1
ATOM 1564 O O . ALA A 1 212 ? 4.205 23.228 8.109 1.00 89.00 212 ALA A O 1
ATOM 1565 N N . ALA A 1 213 ? 3.961 24.092 6.055 1.00 89.19 213 ALA A N 1
ATOM 1566 C CA . ALA A 1 213 ? 3.434 25.386 6.485 1.00 89.19 213 ALA A CA 1
ATOM 1567 C C . ALA A 1 213 ? 1.909 25.398 6.683 1.00 89.19 213 ALA A C 1
ATOM 1569 O O . ALA A 1 213 ? 1.392 26.376 7.219 1.00 89.19 213 ALA A O 1
ATOM 1570 N N . ARG A 1 214 ? 1.200 24.352 6.227 1.00 85.50 214 ARG A N 1
ATOM 1571 C CA . ARG A 1 214 ? -0.261 24.168 6.362 1.00 85.50 214 ARG A CA 1
ATOM 1572 C C . ARG A 1 214 ? -1.093 25.377 5.910 1.00 85.50 214 ARG A C 1
ATOM 1574 O O . ARG A 1 214 ? -2.130 25.688 6.484 1.00 85.50 214 ARG A O 1
ATOM 1581 N N . ARG A 1 215 ? -0.625 26.088 4.881 1.00 89.06 215 ARG A N 1
ATOM 1582 C CA . ARG A 1 215 ? -1.320 27.245 4.288 1.00 89.06 215 ARG A CA 1
ATOM 1583 C C . ARG A 1 215 ? -2.335 26.843 3.221 1.00 89.06 215 ARG A C 1
ATOM 1585 O O . ARG A 1 215 ? -3.203 27.640 2.884 1.00 89.06 215 ARG A O 1
ATOM 1592 N N . VAL A 1 216 ? -2.190 25.643 2.664 1.00 89.25 216 VAL A N 1
ATOM 1593 C CA . VAL A 1 216 ? -3.065 25.070 1.635 1.00 89.25 216 VAL A CA 1
ATOM 1594 C C . VAL A 1 216 ? -3.645 23.769 2.177 1.00 89.25 216 VAL A C 1
ATOM 1596 O O . VAL A 1 216 ? -2.912 22.989 2.784 1.00 89.25 216 VAL A O 1
ATOM 1599 N N . ASP A 1 217 ? -4.937 23.526 1.945 1.00 86.31 217 ASP A N 1
ATOM 1600 C CA . ASP A 1 217 ? -5.568 22.267 2.343 1.00 86.31 217 ASP A CA 1
ATOM 1601 C C . ASP A 1 217 ? -4.964 21.101 1.544 1.00 86.31 217 ASP A C 1
ATOM 1603 O O . ASP A 1 217 ? -5.041 21.043 0.312 1.00 86.31 217 ASP A O 1
ATOM 1607 N N . HIS A 1 218 ? -4.344 20.165 2.260 1.00 85.19 218 HIS A N 1
ATOM 1608 C CA . HIS A 1 218 ? -3.710 18.984 1.688 1.00 85.19 218 HIS A CA 1
ATOM 1609 C C . HIS A 1 218 ? -4.733 18.032 1.052 1.00 85.19 218 HIS A C 1
ATOM 1611 O O . HIS A 1 218 ? -4.383 17.310 0.118 1.00 85.19 218 HIS A O 1
ATOM 1617 N N . ARG A 1 219 ? -6.006 18.066 1.474 1.00 82.19 219 ARG A N 1
ATOM 1618 C CA . ARG A 1 219 ? -7.078 17.198 0.951 1.00 82.19 219 ARG A CA 1
ATOM 1619 C C . ARG A 1 219 ? -7.308 17.344 -0.551 1.00 82.19 219 ARG A C 1
ATOM 1621 O O . ARG A 1 219 ? -7.779 16.407 -1.187 1.00 82.19 219 ARG A O 1
ATOM 1628 N N . LEU A 1 220 ? -6.925 18.477 -1.140 1.00 84.56 220 LEU A N 1
ATOM 1629 C CA . LEU A 1 220 ? -6.967 18.677 -2.591 1.00 84.56 220 LEU A CA 1
ATOM 1630 C C . LEU A 1 220 ? -6.096 17.656 -3.342 1.00 84.56 220 LEU A C 1
ATOM 1632 O O . LEU A 1 220 ? -6.468 17.199 -4.425 1.00 84.56 220 LEU A O 1
ATOM 1636 N N . PHE A 1 221 ? -4.957 17.285 -2.753 1.00 86.38 221 PHE A N 1
ATOM 1637 C CA . PHE A 1 221 ? -3.956 16.398 -3.347 1.00 86.38 221 PHE A CA 1
ATOM 1638 C C . PHE A 1 221 ? -4.096 14.938 -2.883 1.00 86.38 221 PHE A C 1
ATOM 1640 O O . PHE A 1 221 ? -3.625 14.023 -3.559 1.00 86.38 221 PHE A O 1
ATOM 1647 N N . GLU A 1 222 ? -4.767 14.704 -1.755 1.00 82.81 222 GLU A N 1
ATOM 1648 C CA . GLU A 1 222 ? -4.984 13.387 -1.135 1.00 82.81 222 GLU A CA 1
ATOM 1649 C C . GLU A 1 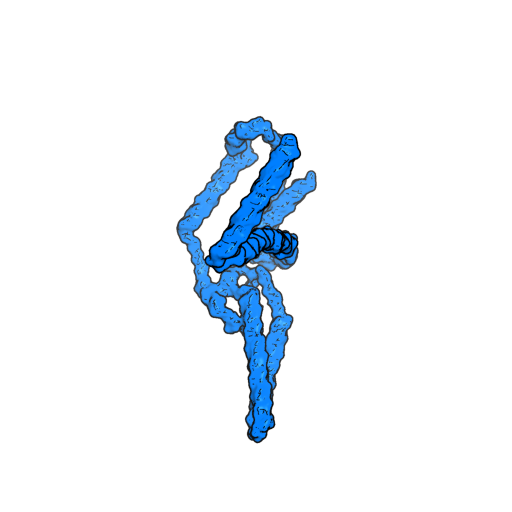222 ? -6.234 12.698 -1.702 1.00 82.81 222 GLU A C 1
ATOM 1651 O O . GLU A 1 222 ? -7.173 12.357 -0.985 1.00 82.81 222 GLU A O 1
ATOM 1656 N N . GLN A 1 223 ? -6.280 12.509 -3.020 1.00 84.56 223 GLN A N 1
ATOM 1657 C CA . GLN A 1 223 ? -7.430 11.860 -3.650 1.00 84.56 223 GLN A CA 1
ATOM 1658 C C . GLN A 1 223 ? -7.466 10.357 -3.301 1.00 84.56 223 GLN A C 1
ATOM 1660 O O . GLN A 1 223 ? -6.426 9.695 -3.403 1.00 84.56 223 GLN A O 1
ATOM 1665 N N . PRO A 1 224 ? -8.641 9.764 -2.995 1.00 81.75 224 PRO A N 1
ATOM 1666 C CA . PRO A 1 224 ? -8.759 8.344 -2.632 1.00 81.75 224 PRO A CA 1
ATOM 1667 C C . PRO A 1 224 ? -8.160 7.380 -3.665 1.00 81.75 224 PRO A C 1
ATOM 1669 O O . PRO A 1 224 ? -7.636 6.324 -3.324 1.00 81.75 224 PRO A O 1
ATOM 1672 N N . VAL A 1 225 ? -8.199 7.759 -4.946 1.00 85.88 225 VAL A N 1
ATOM 1673 C CA . VAL A 1 225 ? -7.604 6.979 -6.043 1.00 85.88 225 VAL A CA 1
ATOM 1674 C C . VAL A 1 225 ? -6.079 6.907 -5.927 1.00 85.88 225 VAL A C 1
ATOM 1676 O O . VAL A 1 225 ? -5.493 5.867 -6.215 1.00 85.88 225 VAL A O 1
ATOM 1679 N N . LEU A 1 226 ? -5.434 7.994 -5.501 1.00 84.69 226 LEU A N 1
ATOM 1680 C CA . LEU A 1 226 ? -3.979 8.073 -5.364 1.00 84.69 226 LEU A CA 1
ATOM 1681 C C . LEU A 1 226 ? -3.499 7.354 -4.101 1.00 84.69 226 LEU A C 1
ATOM 1683 O O . LEU A 1 226 ? -2.458 6.702 -4.140 1.00 84.69 226 LEU A O 1
ATOM 1687 N N . ALA A 1 227 ? -4.280 7.422 -3.018 1.00 81.38 227 ALA A N 1
ATOM 1688 C CA . ALA A 1 227 ? -4.010 6.688 -1.782 1.00 81.38 227 ALA A CA 1
ATOM 1689 C C . ALA A 1 227 ? -4.015 5.162 -1.993 1.00 81.38 227 ALA A C 1
ATOM 1691 O O . ALA A 1 227 ? -3.242 4.448 -1.366 1.00 81.38 227 ALA A O 1
ATOM 1692 N N . ASP A 1 228 ? -4.838 4.671 -2.921 1.00 83.56 228 ASP A N 1
ATOM 1693 C CA . ASP A 1 228 ? -4.955 3.251 -3.268 1.00 83.56 228 ASP A CA 1
ATOM 1694 C C . ASP A 1 228 ? -4.042 2.829 -4.437 1.00 83.56 228 ASP A C 1
ATOM 1696 O O . ASP A 1 228 ? -4.398 1.939 -5.208 1.00 83.56 228 ASP A O 1
ATOM 1700 N N . ALA A 1 229 ? -2.905 3.507 -4.645 1.00 87.50 229 ALA A N 1
ATOM 1701 C CA . ALA A 1 229 ? -1.962 3.222 -5.735 1.00 87.50 229 ALA A CA 1
ATOM 1702 C C . ALA A 1 229 ? -2.652 3.097 -7.113 1.00 87.50 229 ALA A C 1
ATOM 1704 O O . ALA A 1 229 ? -2.432 2.150 -7.869 1.00 87.50 229 ALA A O 1
ATOM 1705 N N . TRP A 1 230 ? -3.554 4.035 -7.428 1.00 89.25 230 TRP A N 1
ATOM 1706 C CA . TRP A 1 230 ? -4.353 4.036 -8.663 1.00 89.25 230 TRP A CA 1
ATOM 1707 C C . TRP A 1 230 ? -5.263 2.809 -8.817 1.00 89.25 230 TRP A C 1
ATOM 1709 O O . TRP A 1 230 ? -5.708 2.477 -9.916 1.00 89.25 230 TRP A O 1
ATOM 1719 N N . ARG A 1 231 ? -5.576 2.140 -7.702 1.00 91.38 231 ARG A N 1
ATOM 1720 C CA . ARG A 1 231 ? -6.319 0.877 -7.614 1.00 91.38 231 ARG A CA 1
ATOM 1721 C C . ARG A 1 231 ? -5.620 -0.294 -8.306 1.00 91.38 231 ARG A C 1
ATOM 1723 O O . ARG A 1 231 ? -6.256 -1.334 -8.506 1.00 91.38 231 ARG A O 1
ATOM 1730 N N . LEU A 1 232 ? -4.345 -0.142 -8.675 1.00 93.44 232 LEU A N 1
ATOM 1731 C CA . LEU A 1 232 ? -3.584 -1.155 -9.400 1.00 93.44 232 LEU A CA 1
ATOM 1732 C C . LEU A 1 232 ? -3.376 -2.385 -8.520 1.00 93.44 232 LEU A C 1
ATOM 1734 O O . LEU A 1 232 ? -3.754 -3.486 -8.911 1.00 93.44 232 LEU A O 1
ATOM 1738 N N . ASP A 1 233 ? -2.901 -2.181 -7.295 1.00 92.19 233 ASP A N 1
ATOM 1739 C CA . ASP A 1 233 ? -2.635 -3.256 -6.338 1.00 92.19 233 ASP A CA 1
ATOM 1740 C C . ASP A 1 233 ? -3.906 -4.048 -6.026 1.00 92.19 233 ASP A C 1
ATOM 1742 O O . ASP A 1 233 ? -3.906 -5.281 -6.029 1.00 92.19 233 ASP A O 1
ATOM 1746 N N . ARG A 1 234 ? -5.040 -3.356 -5.852 1.00 91.56 234 ARG A N 1
ATOM 1747 C CA . ARG A 1 234 ? -6.346 -3.995 -5.647 1.00 91.56 234 ARG A CA 1
ATOM 1748 C C . ARG A 1 234 ? -6.832 -4.726 -6.896 1.00 91.56 234 ARG A C 1
ATOM 1750 O O . ARG A 1 234 ? -7.520 -5.739 -6.783 1.00 91.56 234 ARG A O 1
ATOM 1757 N N . ALA A 1 235 ? -6.558 -4.216 -8.093 1.00 93.44 235 ALA A N 1
ATOM 1758 C CA . ALA A 1 235 ? -6.898 -4.903 -9.336 1.00 93.44 235 ALA A CA 1
ATOM 1759 C C . ALA A 1 235 ? -6.075 -6.188 -9.496 1.00 93.44 235 ALA A C 1
ATOM 1761 O O . ALA A 1 235 ? -6.657 -7.245 -9.727 1.00 93.44 235 ALA A O 1
ATOM 1762 N N . VAL A 1 236 ? -4.761 -6.115 -9.277 1.00 94.75 236 VAL A N 1
ATOM 1763 C CA . VAL A 1 236 ? -3.853 -7.269 -9.309 1.00 94.75 236 VAL A CA 1
ATOM 1764 C C . VAL A 1 236 ? -4.244 -8.292 -8.246 1.00 94.75 236 VAL A C 1
ATOM 1766 O O . VAL A 1 236 ? -4.386 -9.470 -8.559 1.00 94.75 236 VAL A O 1
ATOM 1769 N N . SER A 1 237 ? -4.517 -7.855 -7.016 1.00 94.94 237 SER A N 1
ATOM 1770 C CA . SER A 1 237 ? -4.923 -8.741 -5.919 1.00 94.94 237 SER A CA 1
ATOM 1771 C C . SER A 1 237 ? -6.263 -9.423 -6.189 1.00 94.94 237 SER A C 1
ATOM 1773 O O . SER A 1 237 ? -6.393 -10.622 -5.965 1.00 94.94 237 SER A O 1
ATOM 1775 N N . ARG A 1 238 ? -7.258 -8.704 -6.729 1.00 94.94 238 ARG A N 1
ATOM 1776 C CA . ARG A 1 238 ? -8.544 -9.306 -7.132 1.00 94.94 238 ARG A CA 1
ATOM 1777 C C . ARG A 1 238 ? -8.381 -10.288 -8.285 1.00 94.94 238 ARG A C 1
ATOM 1779 O O . ARG A 1 238 ? -9.043 -11.321 -8.300 1.00 94.94 238 ARG A O 1
ATOM 1786 N N . PHE A 1 239 ? -7.509 -9.978 -9.239 1.00 95.69 239 PHE A N 1
ATOM 1787 C CA . PHE A 1 239 ? -7.216 -10.874 -10.348 1.00 95.69 239 PHE A CA 1
ATOM 1788 C C . PHE A 1 239 ? -6.541 -12.159 -9.856 1.00 95.69 239 PHE A C 1
ATOM 1790 O O . PHE A 1 239 ? -7.042 -13.247 -10.127 1.00 95.69 239 PHE A O 1
ATOM 1797 N N . MET A 1 240 ? -5.459 -12.040 -9.081 1.00 95.25 240 MET A N 1
ATOM 1798 C CA . MET A 1 240 ? -4.696 -13.185 -8.579 1.00 95.25 240 MET A CA 1
ATOM 1799 C C . MET A 1 240 ? -5.474 -13.993 -7.535 1.00 95.25 240 MET A C 1
ATOM 1801 O O . MET A 1 240 ? -5.510 -15.216 -7.617 1.00 95.25 240 MET A O 1
ATOM 1805 N N . GLY A 1 241 ? -6.142 -13.332 -6.588 1.00 93.31 241 GLY A N 1
ATOM 1806 C CA . GLY A 1 241 ? -6.923 -13.983 -5.532 1.00 93.31 241 GLY A CA 1
ATOM 1807 C C . GLY A 1 241 ? -8.272 -14.538 -5.996 1.00 93.31 241 GLY A C 1
ATOM 1808 O O . GLY A 1 241 ? -8.780 -15.473 -5.385 1.00 93.31 241 GLY A O 1
ATOM 1809 N N . GLY A 1 242 ? -8.842 -13.988 -7.070 1.00 94.25 242 GLY A N 1
ATOM 1810 C CA . GLY A 1 242 ? -10.078 -14.468 -7.681 1.00 94.25 242 GLY A CA 1
ATOM 1811 C C . GLY A 1 242 ? -9.800 -15.451 -8.813 1.00 94.25 242 GLY A C 1
ATOM 1812 O O . GLY A 1 242 ? -9.703 -16.657 -8.596 1.00 94.25 242 GLY A O 1
ATOM 1813 N N . LEU A 1 243 ? -9.675 -14.924 -10.034 1.00 93.94 243 LEU A N 1
ATOM 1814 C CA . LEU A 1 243 ? -9.521 -15.730 -11.251 1.00 93.94 243 LEU A CA 1
ATOM 1815 C C . LEU A 1 243 ? -8.257 -16.595 -11.231 1.00 93.94 243 LEU A C 1
ATOM 1817 O O . LEU A 1 243 ? -8.324 -17.768 -11.591 1.00 93.94 243 LEU A O 1
ATOM 1821 N N . GLY A 1 244 ? -7.129 -16.037 -10.785 1.00 94.44 244 GLY A N 1
ATOM 1822 C CA . GLY A 1 244 ? -5.867 -16.768 -10.673 1.00 94.44 244 GLY A CA 1
ATOM 1823 C C . GLY A 1 244 ? -6.012 -17.979 -9.755 1.00 94.44 244 GLY A C 1
ATOM 1824 O O . GLY A 1 244 ? -5.797 -19.111 -10.183 1.00 94.44 244 GLY A O 1
ATOM 1825 N N . ARG A 1 245 ? -6.467 -17.755 -8.517 1.00 96.19 245 ARG A N 1
ATOM 1826 C CA . ARG A 1 245 ? -6.709 -18.815 -7.531 1.00 96.19 245 ARG A CA 1
ATOM 1827 C C . ARG A 1 245 ? -7.693 -19.866 -8.036 1.00 96.19 245 ARG A C 1
ATOM 1829 O O . ARG A 1 245 ? -7.408 -21.049 -7.913 1.00 96.19 245 ARG A O 1
ATOM 1836 N N . ALA A 1 246 ? -8.816 -19.457 -8.627 1.00 96.00 246 ALA A N 1
ATOM 1837 C CA . ALA A 1 246 ? -9.802 -20.391 -9.170 1.00 96.00 246 ALA A CA 1
ATOM 1838 C C . ALA A 1 246 ? -9.207 -21.288 -10.270 1.00 96.00 246 ALA A C 1
ATOM 1840 O O . ALA A 1 246 ? -9.515 -22.478 -10.319 1.00 96.00 246 ALA A O 1
ATOM 1841 N N . GLY A 1 247 ? -8.330 -20.734 -11.115 1.00 96.38 247 GLY A N 1
ATOM 1842 C CA . GLY A 1 247 ? -7.583 -21.493 -12.115 1.00 96.38 247 GLY A CA 1
ATOM 1843 C C . GLY A 1 247 ? -6.661 -22.538 -11.485 1.00 96.38 247 GLY A C 1
ATOM 1844 O O . GLY A 1 247 ? -6.729 -23.708 -11.851 1.00 96.38 247 GLY A O 1
ATOM 1845 N N . PHE A 1 248 ? -5.855 -22.148 -10.495 1.00 95.88 248 PHE A N 1
ATOM 1846 C CA . PHE A 1 248 ? -4.974 -23.084 -9.786 1.00 95.88 248 PHE A CA 1
ATOM 1847 C C . PHE A 1 248 ? -5.751 -24.177 -9.042 1.00 95.88 248 PHE A C 1
ATOM 1849 O O . PHE A 1 248 ? -5.398 -25.348 -9.138 1.00 95.88 248 PHE A O 1
ATOM 1856 N N . GLU A 1 249 ? -6.848 -23.823 -8.374 1.00 97.12 249 GLU A N 1
ATOM 1857 C CA . GLU A 1 249 ? -7.722 -24.770 -7.673 1.00 97.12 249 GLU A CA 1
ATOM 1858 C C . GLU A 1 249 ? -8.394 -25.758 -8.640 1.00 97.12 249 GLU A C 1
ATOM 1860 O O . GLU A 1 249 ? -8.649 -26.910 -8.303 1.00 97.12 249 GLU A O 1
ATOM 1865 N N . ALA A 1 250 ? -8.717 -25.326 -9.862 1.00 97.12 250 ALA A N 1
ATOM 1866 C CA . ALA A 1 250 ? -9.249 -26.218 -10.888 1.00 97.12 250 ALA A CA 1
ATOM 1867 C C . ALA A 1 250 ? -8.196 -27.227 -11.368 1.00 97.12 250 ALA A C 1
ATOM 1869 O O . ALA A 1 250 ? -8.519 -28.401 -11.525 1.00 97.12 250 ALA A O 1
ATOM 1870 N N . VAL A 1 251 ? -6.949 -26.788 -11.563 1.00 97.19 251 VAL A N 1
ATOM 1871 C CA . VAL A 1 251 ? -5.839 -27.674 -11.949 1.00 97.19 251 VAL A CA 1
ATOM 1872 C C . VAL A 1 251 ? -5.526 -28.673 -10.836 1.00 97.19 251 VAL A C 1
ATOM 1874 O O . VAL A 1 251 ? -5.409 -29.859 -11.118 1.00 97.19 251 VAL A O 1
ATOM 1877 N N . ALA A 1 252 ? -5.468 -28.223 -9.581 1.00 96.75 252 ALA A N 1
ATOM 1878 C CA . ALA A 1 252 ? -5.232 -29.100 -8.435 1.00 96.75 252 ALA A CA 1
ATOM 1879 C C . ALA A 1 252 ? -6.333 -30.164 -8.290 1.00 96.75 252 ALA A C 1
ATOM 1881 O O . ALA A 1 252 ? -6.039 -31.348 -8.173 1.00 96.75 252 ALA A O 1
ATOM 1882 N N . ARG A 1 253 ? -7.607 -29.765 -8.403 1.00 97.19 253 ARG A N 1
ATOM 1883 C CA . ARG A 1 253 ? -8.731 -30.717 -8.380 1.00 97.19 253 ARG A CA 1
ATOM 1884 C C . ARG A 1 253 ? -8.716 -31.686 -9.557 1.00 97.19 253 ARG A C 1
ATOM 1886 O O . ARG A 1 253 ? -9.173 -32.814 -9.415 1.00 97.19 253 ARG A O 1
ATOM 1893 N N . PHE A 1 254 ? -8.251 -31.251 -10.726 1.00 96.88 254 PHE A N 1
ATOM 1894 C CA . PHE A 1 254 ? -8.095 -32.143 -11.871 1.00 96.88 254 PHE A CA 1
ATOM 1895 C C . PHE A 1 254 ? -7.019 -33.202 -11.607 1.00 96.88 254 PHE A C 1
ATOM 1897 O O . PHE A 1 254 ? -7.249 -34.368 -11.911 1.00 96.88 254 PHE A O 1
ATOM 1904 N N . ASP A 1 255 ? -5.886 -32.812 -11.026 1.00 97.00 255 ASP A N 1
ATOM 1905 C CA . ASP A 1 255 ? -4.805 -33.731 -10.657 1.00 97.00 255 ASP A CA 1
ATOM 1906 C C . ASP A 1 255 ? -5.300 -34.793 -9.660 1.00 97.00 255 ASP A C 1
ATOM 1908 O O . ASP A 1 255 ? -5.273 -35.986 -9.961 1.00 97.00 255 ASP A O 1
ATOM 1912 N N . GLU A 1 256 ? -5.916 -34.358 -8.559 1.00 96.44 256 GLU A N 1
ATOM 1913 C CA . GLU A 1 256 ? -6.471 -35.249 -7.532 1.00 96.44 256 GLU A CA 1
ATOM 1914 C C . GLU A 1 256 ? -7.573 -36.174 -8.087 1.00 96.44 256 GLU A C 1
ATOM 1916 O O . GLU A 1 256 ? -7.620 -37.371 -7.806 1.00 96.44 256 GLU A O 1
ATOM 1921 N N . ALA A 1 257 ? -8.483 -35.649 -8.911 1.00 95.25 257 ALA A N 1
ATOM 1922 C CA . ALA A 1 257 ? -9.608 -36.442 -9.401 1.00 95.25 257 ALA A CA 1
ATOM 1923 C C . ALA A 1 257 ? -9.230 -37.388 -10.550 1.00 95.25 257 ALA A C 1
ATOM 1925 O O . ALA A 1 257 ? -9.765 -38.495 -10.644 1.00 95.25 257 ALA A O 1
ATOM 1926 N N . VAL A 1 258 ? -8.368 -36.943 -11.467 1.00 95.69 258 VAL A N 1
ATOM 1927 C CA . VAL A 1 258 ? -8.099 -37.645 -12.729 1.00 95.69 258 VAL A CA 1
ATOM 1928 C C . VAL A 1 258 ? -6.772 -38.377 -12.683 1.00 95.69 258 VAL A C 1
ATOM 1930 O O . VAL A 1 258 ? -6.730 -39.552 -13.044 1.00 95.69 258 VAL A O 1
ATOM 1933 N N . VAL A 1 259 ? -5.697 -37.708 -12.265 1.00 95.44 259 VAL A N 1
ATOM 1934 C CA . VAL A 1 259 ? -4.354 -38.298 -12.273 1.00 95.44 259 VAL A CA 1
ATOM 1935 C C . VAL A 1 259 ? -4.247 -39.317 -11.146 1.00 95.44 259 VAL A C 1
ATOM 1937 O O . VAL A 1 259 ? -4.048 -40.502 -11.424 1.00 95.44 259 VAL A O 1
ATOM 1940 N N . ASP A 1 260 ? -4.493 -38.900 -9.905 1.00 94.69 260 ASP A N 1
ATOM 1941 C CA . ASP A 1 260 ? -4.448 -39.805 -8.753 1.00 94.69 260 ASP A CA 1
ATOM 1942 C C . ASP A 1 260 ? -5.538 -40.875 -8.852 1.00 94.69 260 ASP A C 1
ATOM 1944 O O . ASP A 1 260 ? -5.269 -42.066 -8.682 1.00 94.69 260 ASP A O 1
ATOM 1948 N N . GLY A 1 261 ? -6.749 -40.487 -9.267 1.00 95.81 261 GLY A N 1
ATOM 1949 C CA . GLY A 1 261 ? -7.846 -41.423 -9.516 1.00 95.81 261 GLY A CA 1
ATOM 1950 C C . GLY A 1 261 ? -7.505 -42.517 -10.540 1.00 95.81 261 GLY A C 1
ATOM 1951 O O . GLY A 1 261 ? -7.873 -43.681 -10.351 1.00 95.81 261 GLY A O 1
ATOM 1952 N N . ALA A 1 262 ? -6.770 -42.192 -11.609 1.00 96.44 262 ALA A N 1
ATOM 1953 C CA . ALA A 1 262 ? -6.313 -43.187 -12.579 1.00 96.44 262 ALA A CA 1
ATOM 1954 C C . ALA A 1 262 ? -5.271 -44.139 -11.972 1.00 96.44 262 ALA A C 1
ATOM 1956 O O . ALA A 1 262 ? -5.360 -45.356 -12.170 1.00 96.44 262 ALA A O 1
ATOM 1957 N N . VAL A 1 263 ? -4.314 -43.609 -11.206 1.00 96.69 263 VAL A N 1
ATOM 1958 C CA . VAL A 1 263 ? -3.267 -44.398 -10.539 1.00 96.69 263 VAL A CA 1
ATOM 1959 C C . VAL A 1 263 ? -3.875 -45.357 -9.511 1.00 96.69 263 VAL A C 1
ATOM 1961 O O . VAL A 1 263 ? -3.614 -46.565 -9.551 1.00 96.69 263 VAL A O 1
ATOM 1964 N N . ASP A 1 264 ? -4.759 -44.861 -8.648 1.00 96.44 264 ASP A N 1
ATOM 1965 C CA . ASP A 1 264 ? -5.469 -45.668 -7.655 1.00 96.44 264 ASP A CA 1
ATOM 1966 C C . ASP A 1 264 ? -6.420 -46.678 -8.297 1.00 96.44 264 ASP A C 1
ATOM 1968 O O . ASP A 1 264 ? -6.597 -47.796 -7.789 1.00 96.44 264 ASP A O 1
ATOM 1972 N N . GLY A 1 265 ? -6.999 -46.325 -9.446 1.00 95.44 265 GLY A N 1
ATOM 1973 C CA . GLY A 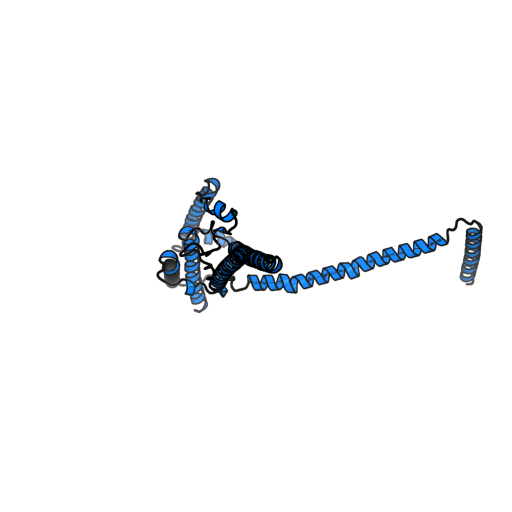1 265 ? -7.790 -47.220 -10.280 1.00 95.44 265 GLY A CA 1
ATOM 1974 C C . GLY A 1 265 ? -6.982 -48.433 -10.739 1.00 95.44 265 GLY A C 1
ATOM 1975 O O . GLY A 1 265 ? -7.407 -49.572 -10.519 1.00 95.44 265 GLY A O 1
ATOM 1976 N N . VAL A 1 266 ? -5.788 -48.208 -11.299 1.00 96.81 266 VAL A N 1
ATOM 1977 C CA . VAL A 1 266 ? -4.865 -49.282 -11.709 1.00 96.81 266 VAL A CA 1
ATOM 1978 C C . VAL A 1 266 ? -4.468 -50.135 -10.507 1.00 96.81 266 VAL A C 1
ATOM 1980 O O . VAL A 1 266 ? -4.579 -51.362 -10.556 1.00 96.81 266 VAL A O 1
ATOM 1983 N N . ALA A 1 267 ? -4.081 -49.511 -9.394 1.00 95.50 267 ALA A N 1
ATOM 1984 C CA . ALA A 1 267 ? -3.709 -50.236 -8.183 1.00 95.50 267 ALA A CA 1
ATOM 1985 C C . ALA A 1 267 ? -4.867 -51.107 -7.660 1.00 95.50 267 ALA A C 1
ATOM 1987 O O . ALA A 1 267 ? -4.670 -52.254 -7.250 1.00 95.50 267 ALA A O 1
ATOM 1988 N N . THR A 1 268 ? -6.098 -50.595 -7.710 1.00 95.75 268 THR A N 1
ATOM 1989 C CA . THR A 1 268 ? -7.303 -51.323 -7.298 1.00 95.75 268 THR A CA 1
ATOM 1990 C C . THR A 1 268 ? -7.622 -52.483 -8.235 1.00 95.75 268 THR A C 1
ATOM 1992 O O . THR A 1 268 ? -8.003 -53.552 -7.752 1.00 95.75 268 THR A O 1
ATOM 1995 N N . LEU A 1 269 ? -7.452 -52.309 -9.549 1.00 96.88 269 LEU A N 1
ATOM 1996 C CA . LEU A 1 269 ? -7.634 -53.373 -10.536 1.00 96.88 269 LEU A CA 1
ATOM 1997 C C . LEU A 1 269 ? -6.663 -54.528 -10.266 1.00 96.88 269 LEU A C 1
ATOM 1999 O O . LEU A 1 269 ? -7.100 -55.664 -10.088 1.00 96.88 269 LEU A O 1
ATOM 2003 N N . VAL A 1 270 ? -5.373 -54.220 -10.109 1.00 96.56 270 VAL A N 1
ATOM 2004 C CA . VAL A 1 270 ? -4.332 -55.216 -9.814 1.00 96.56 270 VAL A CA 1
ATOM 2005 C C . VAL A 1 270 ? -4.618 -55.939 -8.496 1.00 96.56 270 VAL A C 1
ATOM 2007 O O . VAL A 1 270 ? -4.542 -57.165 -8.432 1.00 96.56 270 VAL A O 1
ATOM 2010 N N . ARG A 1 271 ? -5.018 -55.220 -7.435 1.00 95.56 271 ARG A N 1
ATOM 2011 C CA . ARG A 1 271 ? -5.401 -55.846 -6.155 1.00 95.56 271 ARG A CA 1
ATOM 2012 C C . ARG A 1 271 ? -6.611 -56.772 -6.294 1.00 95.56 271 ARG A C 1
ATOM 2014 O O . ARG A 1 271 ? -6.632 -57.832 -5.666 1.00 95.56 271 ARG A O 1
ATOM 2021 N N . LYS A 1 272 ? -7.615 -56.392 -7.093 1.00 95.81 272 LYS A N 1
ATOM 2022 C CA . LYS A 1 272 ? -8.792 -57.234 -7.371 1.00 95.81 272 LYS A CA 1
ATOM 2023 C C . LYS A 1 272 ? -8.391 -58.503 -8.120 1.00 95.81 272 LYS A C 1
ATOM 2025 O O . LYS A 1 272 ? -8.783 -59.588 -7.694 1.00 95.81 272 LYS A O 1
ATOM 2030 N N . GLU A 1 273 ? -7.580 -58.387 -9.169 1.00 94.31 273 GLU A N 1
ATOM 2031 C CA . GLU A 1 273 ? -7.076 -59.533 -9.936 1.00 94.31 273 GLU A CA 1
ATOM 2032 C C . GLU A 1 273 ? -6.227 -60.468 -9.075 1.00 94.31 273 GLU A C 1
ATOM 2034 O O . GLU A 1 273 ? -6.485 -61.671 -9.041 1.00 94.31 273 GLU A O 1
ATOM 2039 N N . ALA A 1 274 ? -5.290 -59.931 -8.289 1.00 93.31 274 ALA A N 1
ATOM 2040 C CA . ALA A 1 274 ? -4.489 -60.714 -7.351 1.00 93.31 274 ALA A CA 1
ATOM 2041 C C . ALA A 1 274 ? -5.367 -61.422 -6.304 1.00 93.31 274 ALA A C 1
ATOM 2043 O O . ALA A 1 274 ? -5.136 -62.585 -5.969 1.00 93.31 274 ALA A O 1
ATOM 2044 N N . GLY A 1 275 ? -6.414 -60.751 -5.812 1.00 93.44 275 GLY A N 1
ATOM 2045 C CA . GLY A 1 275 ? -7.393 -61.330 -4.895 1.00 93.44 275 GLY A CA 1
ATOM 2046 C C . GLY A 1 275 ? -8.188 -62.486 -5.509 1.00 93.44 275 GLY A C 1
ATOM 2047 O O . GLY A 1 275 ? -8.445 -63.474 -4.817 1.00 93.44 275 GLY A O 1
ATOM 2048 N N . LEU A 1 276 ? -8.545 -62.389 -6.795 1.00 90.00 276 LEU A N 1
ATOM 2049 C CA . LEU A 1 276 ? -9.185 -63.466 -7.555 1.00 90.00 276 LEU A CA 1
ATOM 2050 C C . LEU A 1 276 ? -8.217 -64.631 -7.787 1.00 90.00 276 LEU A C 1
ATOM 2052 O O . LEU A 1 276 ? -8.564 -65.765 -7.458 1.00 90.00 276 LEU A O 1
ATOM 2056 N N . LEU A 1 277 ? -6.993 -64.363 -8.255 1.00 89.50 277 LEU A N 1
ATOM 2057 C CA . LEU A 1 277 ? -5.946 -65.376 -8.447 1.00 89.50 277 LEU A CA 1
ATOM 2058 C C . LEU A 1 277 ? -5.645 -66.132 -7.149 1.00 89.50 277 LEU A C 1
ATOM 2060 O O . LEU A 1 277 ? -5.532 -67.356 -7.148 1.00 89.50 277 LEU A O 1
ATOM 2064 N N . ARG A 1 278 ? -5.599 -65.429 -6.011 1.00 88.88 278 ARG A N 1
ATOM 2065 C CA . ARG A 1 278 ? -5.366 -66.044 -4.698 1.00 88.88 278 ARG A CA 1
ATOM 2066 C C . ARG A 1 278 ? -6.423 -67.091 -4.341 1.00 88.88 278 ARG A C 1
ATOM 2068 O O . ARG A 1 278 ? -6.088 -68.076 -3.696 1.00 88.88 278 ARG A O 1
ATOM 2075 N N . ARG A 1 279 ? -7.679 -66.923 -4.770 1.00 85.50 279 ARG A N 1
ATOM 2076 C CA . ARG A 1 279 ? -8.745 -67.911 -4.512 1.00 85.50 279 ARG A CA 1
ATOM 2077 C C . ARG A 1 279 ? -8.541 -69.218 -5.285 1.00 85.50 279 ARG A C 1
ATOM 2079 O O . ARG A 1 279 ? -9.004 -70.254 -4.817 1.00 85.50 279 ARG A O 1
ATOM 2086 N N . PHE A 1 280 ? -7.836 -69.193 -6.420 1.00 83.50 280 PHE A N 1
ATOM 2087 C CA . PHE A 1 280 ? -7.485 -70.409 -7.165 1.00 83.50 280 PHE A CA 1
ATOM 2088 C C . PHE A 1 280 ? -6.408 -71.245 -6.458 1.00 83.50 280 PHE A C 1
ATOM 2090 O O . PHE A 1 280 ? -6.368 -72.464 -6.618 1.00 83.50 280 PHE A O 1
ATOM 2097 N N . HIS A 1 281 ? -5.576 -70.626 -5.619 1.00 83.56 281 HIS A N 1
ATOM 2098 C CA . HIS A 1 281 ? -4.570 -71.312 -4.811 1.00 83.56 281 HIS A CA 1
ATOM 2099 C C . HIS A 1 281 ? -5.148 -71.758 -3.458 1.00 83.56 281 HIS A C 1
ATOM 2101 O O . HIS A 1 281 ? -4.836 -71.197 -2.411 1.00 83.56 281 HIS A O 1
ATOM 2107 N N . ASN A 1 282 ? -6.001 -72.785 -3.479 1.00 84.75 282 ASN A N 1
ATOM 2108 C CA . ASN A 1 282 ? -6.699 -73.306 -2.295 1.00 84.75 282 ASN A CA 1
ATOM 2109 C C . ASN A 1 282 ? -5.952 -74.430 -1.540 1.00 84.75 282 ASN A C 1
ATOM 2111 O O . ASN A 1 282 ? -6.514 -75.022 -0.622 1.00 84.75 282 ASN A O 1
ATOM 2115 N N . GLY A 1 283 ? -4.709 -74.752 -1.925 1.00 83.94 283 GLY A N 1
ATOM 2116 C CA . GLY A 1 283 ? -3.874 -75.767 -1.260 1.00 83.94 283 GLY A CA 1
ATOM 2117 C C . GLY A 1 283 ? -4.301 -77.226 -1.487 1.00 83.94 283 GLY A C 1
ATOM 2118 O O . GLY A 1 283 ? -3.627 -78.143 -1.023 1.00 83.94 283 GLY A O 1
ATOM 2119 N N . LEU A 1 284 ? -5.385 -77.475 -2.229 1.00 87.06 284 LEU A N 1
ATOM 2120 C CA . LEU A 1 284 ? -5.883 -78.818 -2.515 1.00 87.06 284 LEU A CA 1
ATOM 2121 C C . LEU A 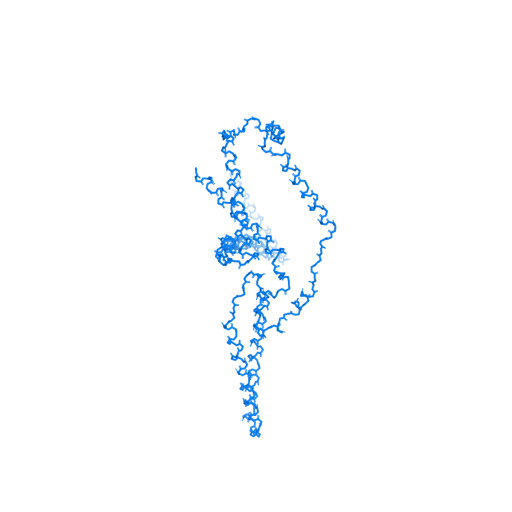1 284 ? -5.207 -79.393 -3.768 1.00 87.06 284 LEU A C 1
ATOM 2123 O O . LEU A 1 284 ? -5.468 -78.935 -4.879 1.00 87.06 284 LEU A O 1
ATOM 2127 N N . VAL A 1 285 ? -4.419 -80.464 -3.615 1.00 86.00 285 VAL A N 1
ATOM 2128 C CA . VAL A 1 285 ? -3.686 -81.134 -4.717 1.00 86.00 285 VAL A CA 1
ATOM 2129 C C . VAL A 1 285 ? -4.596 -81.495 -5.904 1.00 86.00 285 VAL A C 1
ATOM 2131 O O . VAL A 1 285 ? -4.187 -81.376 -7.056 1.00 86.00 285 VAL A O 1
ATOM 2134 N N . ARG A 1 286 ? -5.861 -81.859 -5.644 1.00 86.12 286 ARG A N 1
ATOM 2135 C CA . ARG A 1 286 ? -6.856 -82.174 -6.686 1.00 86.12 286 ARG A CA 1
ATOM 2136 C C . ARG A 1 286 ? -7.135 -80.988 -7.618 1.00 86.12 286 ARG A C 1
ATOM 2138 O O . ARG A 1 286 ? -7.244 -81.198 -8.821 1.00 86.12 286 ARG A O 1
ATOM 2145 N N . THR A 1 287 ? -7.218 -79.765 -7.089 1.00 84.25 287 THR A N 1
ATOM 2146 C CA . THR A 1 287 ? -7.430 -78.548 -7.894 1.00 84.25 287 THR A CA 1
ATOM 2147 C C . THR A 1 287 ? -6.262 -78.330 -8.856 1.00 84.25 287 THR A C 1
ATOM 2149 O O . THR A 1 287 ? -6.476 -78.062 -10.036 1.00 84.25 287 THR A O 1
ATOM 2152 N N . TYR A 1 288 ? -5.026 -78.520 -8.381 1.00 87.62 288 TYR A N 1
ATOM 2153 C CA . TYR A 1 288 ? -3.824 -78.404 -9.211 1.00 87.62 288 TYR A CA 1
ATOM 2154 C C . TYR A 1 288 ? -3.745 -79.506 -10.271 1.00 87.62 288 TYR A C 1
ATOM 2156 O O . TYR A 1 288 ? -3.430 -79.215 -11.420 1.00 87.62 288 TYR A O 1
ATOM 2164 N N . ALA A 1 289 ? -4.082 -80.753 -9.923 1.00 90.38 289 ALA A N 1
ATOM 2165 C CA . ALA A 1 289 ? -4.097 -81.865 -10.873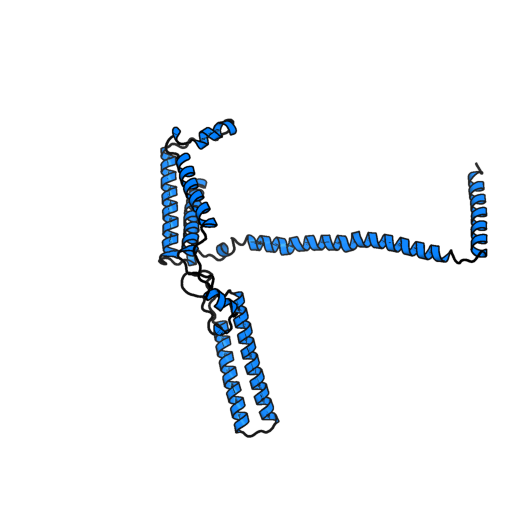 1.00 90.38 289 ALA A CA 1
ATOM 2166 C C . ALA A 1 289 ? -5.113 -81.642 -12.008 1.00 90.38 289 ALA A C 1
ATOM 2168 O O . ALA A 1 289 ? -4.781 -81.845 -13.175 1.00 90.38 289 ALA A O 1
ATOM 2169 N N . VAL A 1 290 ? -6.323 -81.163 -11.684 1.00 89.56 290 VAL A N 1
ATOM 2170 C CA . VAL A 1 290 ? -7.324 -80.764 -12.689 1.00 89.56 290 VAL A CA 1
ATOM 2171 C C . VAL A 1 290 ? -6.801 -79.609 -13.546 1.00 89.56 290 VAL A C 1
ATOM 2173 O O . VAL A 1 290 ? -6.902 -79.678 -14.767 1.00 89.56 290 VAL A O 1
ATOM 2176 N N . GLY A 1 291 ? -6.193 -78.585 -12.935 1.00 88.19 291 GLY A N 1
ATOM 2177 C CA . GLY A 1 291 ? -5.600 -77.455 -13.657 1.00 88.19 291 GLY A CA 1
ATOM 2178 C C . GLY A 1 291 ? -4.506 -77.873 -14.647 1.00 88.19 291 GLY A C 1
ATOM 2179 O O . GLY A 1 291 ? -4.533 -77.451 -15.800 1.00 88.19 291 GLY A O 1
ATOM 2180 N N . ILE A 1 292 ? -3.591 -78.757 -14.235 1.00 91.06 292 ILE A N 1
ATOM 2181 C CA . ILE A 1 292 ? -2.552 -79.329 -15.108 1.00 91.06 292 ILE A CA 1
ATOM 2182 C C . ILE A 1 292 ? -3.185 -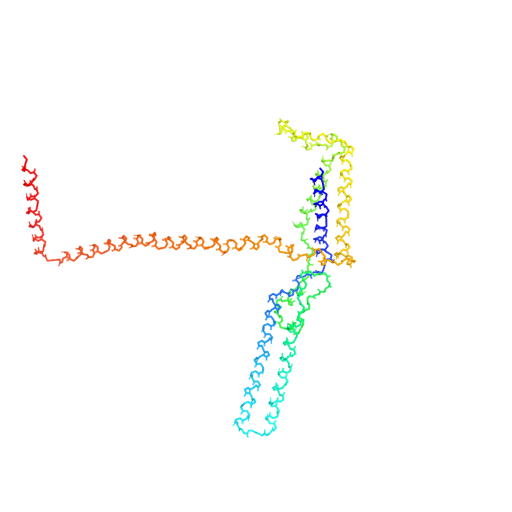80.159 -16.229 1.00 91.06 292 ILE A C 1
ATOM 2184 O O . ILE A 1 292 ? -2.774 -80.032 -17.377 1.00 91.06 292 ILE A O 1
ATOM 2188 N N . GLY A 1 293 ? -4.201 -80.972 -15.923 1.00 93.69 293 GLY A N 1
ATOM 2189 C CA . GLY A 1 293 ? -4.916 -81.771 -16.920 1.00 93.69 293 GLY A CA 1
ATOM 2190 C C . GLY A 1 293 ? -5.591 -80.913 -17.992 1.00 93.69 293 GLY A C 1
ATOM 2191 O O . GLY A 1 293 ? -5.397 -81.158 -19.182 1.00 93.69 293 GLY A O 1
ATOM 2192 N N . VAL A 1 294 ? -6.317 -79.864 -17.589 1.00 94.19 294 VAL A N 1
ATOM 2193 C CA . VAL A 1 294 ? -6.914 -78.891 -18.521 1.00 94.19 294 VAL A CA 1
ATOM 2194 C C . VAL A 1 294 ? -5.829 -78.176 -19.326 1.00 94.19 294 VAL A C 1
ATOM 2196 O O . VAL A 1 294 ? -5.970 -78.040 -20.538 1.00 94.19 294 VAL A O 1
ATOM 2199 N N . GLY A 1 295 ? -4.727 -77.773 -18.686 1.00 93.31 295 GLY A N 1
ATOM 2200 C CA . GLY A 1 295 ? -3.586 -77.151 -19.359 1.00 93.31 295 GLY A CA 1
ATOM 2201 C C . GLY A 1 295 ? -2.945 -78.058 -20.410 1.00 93.31 295 GLY A C 1
ATOM 2202 O O . GLY A 1 295 ? -2.684 -77.610 -21.522 1.00 93.31 295 GLY A O 1
ATOM 2203 N N . ALA A 1 296 ? -2.750 -79.342 -20.103 1.00 94.94 296 ALA A N 1
ATOM 2204 C CA . ALA A 1 296 ? -2.202 -80.323 -21.035 1.00 94.94 296 ALA A CA 1
ATOM 2205 C C . ALA A 1 296 ? -3.138 -80.554 -22.228 1.00 94.94 296 ALA A C 1
ATOM 2207 O O . ALA A 1 296 ? -2.692 -80.483 -23.369 1.00 94.94 296 ALA A O 1
ATOM 2208 N N . VAL A 1 297 ? -4.439 -80.759 -21.985 1.00 95.44 297 VAL A N 1
ATOM 2209 C CA . VAL A 1 297 ? -5.443 -80.892 -23.057 1.00 95.44 297 VAL A CA 1
ATOM 2210 C C . VAL A 1 297 ? -5.489 -79.631 -23.916 1.00 95.44 297 VAL A C 1
ATOM 2212 O O . VAL A 1 297 ? -5.499 -79.731 -25.138 1.00 95.44 297 VAL A O 1
ATOM 2215 N N . GLY A 1 298 ? -5.464 -78.449 -23.295 1.00 94.94 298 GLY A N 1
ATOM 2216 C CA . GLY A 1 298 ? -5.425 -77.168 -23.995 1.00 94.94 298 GLY A CA 1
ATOM 2217 C C . GLY A 1 298 ? -4.170 -77.007 -24.851 1.00 94.94 298 GLY A C 1
ATOM 2218 O O . GLY A 1 298 ? -4.266 -76.566 -25.991 1.00 94.94 298 GLY A O 1
ATOM 2219 N N . LEU A 1 299 ? -3.006 -77.419 -24.347 1.00 94.81 299 LEU A N 1
ATOM 2220 C CA . LEU A 1 299 ? -1.746 -77.372 -25.086 1.00 94.81 299 LEU A CA 1
ATOM 2221 C C . LEU A 1 299 ? -1.740 -78.362 -26.253 1.00 94.81 299 LEU A C 1
ATOM 2223 O O . LEU A 1 299 ? -1.301 -77.999 -27.340 1.00 94.81 299 LEU A O 1
ATOM 2227 N N . VAL A 1 300 ? -2.283 -79.569 -26.068 1.00 93.69 300 VAL A N 1
ATOM 2228 C CA . VAL A 1 300 ? -2.478 -80.533 -27.162 1.00 93.69 300 VAL A CA 1
ATOM 2229 C C . VAL A 1 300 ? -3.458 -79.986 -28.198 1.00 93.69 300 VAL A C 1
ATOM 2231 O O . VAL A 1 300 ? -3.153 -80.025 -29.383 1.00 93.69 300 VAL A O 1
ATOM 2234 N N . ALA A 1 301 ? -4.598 -79.430 -27.787 1.00 93.44 301 ALA A N 1
ATOM 2235 C CA . ALA A 1 301 ? -5.572 -78.835 -28.701 1.00 93.44 301 ALA A CA 1
ATOM 2236 C C . ALA A 1 301 ? -4.973 -77.653 -29.478 1.00 93.44 301 ALA A C 1
ATOM 2238 O O . ALA A 1 301 ? -5.125 -77.575 -30.695 1.00 93.44 301 ALA A O 1
ATOM 2239 N N . TRP A 1 302 ? -4.240 -76.769 -28.798 1.00 94.62 302 TRP A N 1
ATOM 2240 C CA . TRP A 1 302 ? -3.514 -75.668 -29.425 1.00 94.62 302 TRP A CA 1
ATOM 2241 C C . TRP A 1 302 ? -2.462 -76.183 -30.410 1.00 94.62 302 TRP A C 1
ATOM 2243 O O . TRP A 1 302 ? -2.415 -75.722 -31.550 1.00 94.62 302 TRP A O 1
ATOM 2253 N N . PHE A 1 303 ? -1.668 -77.176 -30.008 1.00 93.50 303 PHE A N 1
ATOM 2254 C CA . PHE A 1 303 ? -0.657 -77.796 -30.858 1.00 93.50 303 PHE A CA 1
ATOM 2255 C C . PHE A 1 303 ? -1.286 -78.421 -32.104 1.00 93.50 303 PHE A C 1
ATOM 2257 O O . PHE A 1 303 ? -0.851 -78.107 -33.203 1.00 93.50 303 PHE A O 1
ATOM 2264 N N . LEU A 1 304 ? -2.353 -79.209 -31.953 1.00 91.44 304 LEU A N 1
ATOM 2265 C CA . LEU A 1 304 ? -3.089 -79.824 -33.061 1.00 91.44 304 LEU A CA 1
ATOM 2266 C C . LEU A 1 304 ? -3.728 -78.782 -33.987 1.00 91.44 304 LEU A C 1
ATOM 2268 O O . LEU A 1 304 ? -3.688 -78.936 -35.207 1.00 91.44 304 LEU A O 1
ATOM 2272 N N . SER A 1 305 ? -4.277 -77.698 -33.427 1.00 92.19 305 SER A N 1
ATOM 2273 C CA . SER A 1 305 ? -4.825 -76.588 -34.218 1.00 92.19 305 SER A CA 1
ATOM 2274 C C . SER A 1 305 ? -3.749 -75.876 -35.040 1.00 92.19 305 SER A C 1
ATOM 2276 O O . SER A 1 305 ? -4.032 -75.369 -36.120 1.00 92.19 305 SER A O 1
ATOM 2278 N N . ARG A 1 306 ? -2.504 -75.868 -34.549 1.00 88.88 306 ARG A N 1
ATOM 2279 C CA . ARG A 1 306 ? -1.362 -75.223 -35.200 1.00 88.88 306 ARG A CA 1
ATOM 2280 C C . ARG A 1 306 ? -0.586 -76.164 -36.124 1.00 88.88 306 ARG A C 1
ATOM 2282 O O . ARG A 1 306 ? 0.045 -75.683 -37.056 1.00 88.88 306 ARG A O 1
ATOM 2289 N N . SER A 1 307 ? -0.630 -77.474 -35.882 1.00 81.00 307 SER A N 1
ATOM 2290 C CA . SER A 1 307 ? -0.026 -78.508 -36.731 1.00 81.00 307 SER A CA 1
ATOM 2291 C C . SER A 1 307 ? -0.922 -78.936 -37.891 1.00 81.00 307 SER A C 1
ATOM 2293 O O . SER A 1 307 ? -0.474 -79.688 -38.745 1.00 81.00 307 SER A O 1
ATOM 2295 N N . SER A 1 308 ? -2.184 -78.501 -37.913 1.00 59.56 308 SER A N 1
ATOM 2296 C CA . SER A 1 308 ? -3.104 -78.718 -39.034 1.00 59.56 308 SER A CA 1
ATOM 2297 C C . SER A 1 308 ? -2.912 -77.638 -40.110 1.00 59.56 308 SER A C 1
ATOM 2299 O O . SER A 1 308 ? -3.832 -76.876 -40.404 1.00 59.56 308 SER A O 1
ATOM 2301 N N . PHE A 1 309 ? -1.694 -77.571 -40.654 1.00 55.03 309 PHE A N 1
ATOM 2302 C CA . PHE A 1 309 ? -1.316 -76.883 -41.890 1.00 55.03 309 PHE A CA 1
ATOM 2303 C C . PHE A 1 309 ? -0.510 -77.848 -42.759 1.00 55.03 309 PHE A C 1
ATOM 2305 O O . PHE A 1 309 ? 0.345 -78.562 -42.186 1.00 55.03 309 PHE A O 1
#

InterPro domains:
  IPR003902 Transcription regulator GCM domain [PS50807] (1-50)
  IPR003945 NADH-quinone oxidoreductase, chain 5-like [PTHR42829] (3-300)